Protein AF-0000000069609307 (afdb_homodimer)

Foldseek 3Di:
DPPPPPPLCVCPDLPALKEFEDQPDPFWEDQAPQLFPDKDFDPDDWDDDPDPPDIFDFGIFGWGWWADPPDIDIGGRYTYGNPDSHTYDHPVVCVVVVWDWDDDQWMFIDDPNHTPHTFHQDSNTGMDNTDRDGRHDPPPPPPPD/DAQAPDDQPDCPDQPALKEFEDQSGPFWEDQAPQLFPDKDFDPDDWHHHPDPPDIFDFGIFGWGWWADPPDIDIGGRYTYGNPDSHTYDHPVVCVVVVWDWDDDQWMFIDHPNHTPHTFHQDSNTGMDNTDRDGRHDPPPPPPPD

Organism: Araneus ventricosus (NCBI:txid182803)

Structure (mmCIF, N/CA/C/O backbone):
data_AF-0000000069609307-model_v1
#
loop_
_entity.id
_entity.type
_entity.pdbx_description
1 polymer 'Retrovirus-related Pol polyprotein from transposon TNT 1-94-like beta-barrel domain-containing protein'
#
loop_
_atom_site.group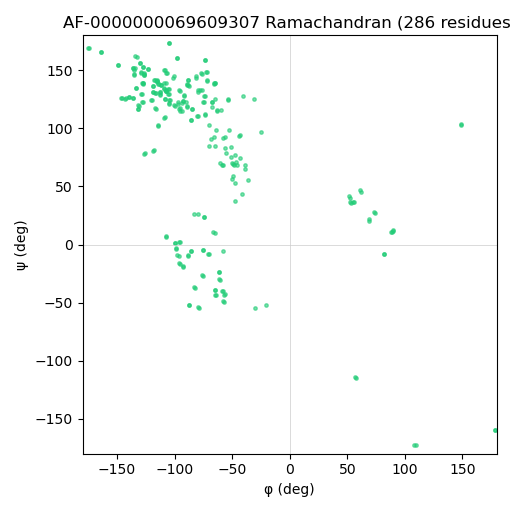_PDB
_atom_site.id
_atom_site.type_symbol
_atom_site.label_atom_id
_atom_site.label_alt_id
_atom_site.label_comp_id
_atom_site.label_asym_id
_atom_site.label_entity_id
_atom_site.label_seq_id
_atom_site.pdbx_PDB_ins_code
_atom_site.Cartn_x
_atom_site.Cartn_y
_atom_site.Cartn_z
_atom_site.occupancy
_atom_site.B_iso_or_equiv
_atom_site.auth_seq_id
_atom_site.auth_comp_id
_atom_site.auth_asym_id
_atom_site.auth_atom_id
_atom_site.pdbx_PDB_model_num
ATOM 1 N N . MET A 1 1 ? 12.57 12.828 24.594 1 17.83 1 MET A N 1
ATOM 2 C CA . MET A 1 1 ? 11.695 11.664 24.469 1 17.83 1 MET A CA 1
ATOM 3 C C . MET A 1 1 ? 11.719 11.117 23.047 1 17.83 1 MET A C 1
ATOM 5 O O . MET A 1 1 ? 11.375 11.82 22.094 1 17.83 1 MET A O 1
ATOM 9 N N . SER A 1 2 ? 12.734 10.289 22.75 1 17.64 2 SER A N 1
ATOM 10 C CA . SER A 1 2 ? 13.312 9.75 21.531 1 17.64 2 SER A CA 1
ATOM 11 C C . SER A 1 2 ? 12.297 8.93 20.75 1 17.64 2 SER A C 1
ATOM 13 O O . SER A 1 2 ? 11.766 7.941 21.266 1 17.64 2 SER A O 1
ATOM 15 N N . TYR A 1 3 ? 11.367 9.578 20.219 1 19.8 3 TYR A N 1
ATOM 16 C CA . TYR A 1 3 ? 10.312 8.891 19.484 1 19.8 3 TYR A CA 1
ATOM 17 C C . TYR A 1 3 ? 10.898 7.93 18.453 1 19.8 3 TYR A C 1
ATOM 19 O O . TYR A 1 3 ? 11.641 8.344 17.562 1 19.8 3 TYR A O 1
ATOM 27 N N . LEU A 1 4 ? 11.398 6.789 18.969 1 19.44 4 LEU A N 1
ATOM 28 C CA . LEU A 1 4 ? 11.898 5.648 18.203 1 19.44 4 LEU A CA 1
ATOM 29 C C . LEU A 1 4 ? 10.891 5.238 17.141 1 19.44 4 LEU A C 1
ATOM 31 O O . LEU A 1 4 ? 9.781 4.801 17.453 1 19.44 4 LEU A O 1
ATOM 35 N N . ILE A 1 5 ? 10.812 6.02 16.281 1 26.75 5 ILE A N 1
ATOM 36 C CA . ILE A 1 5 ? 10.016 5.691 15.109 1 26.75 5 ILE A CA 1
ATOM 37 C C . ILE A 1 5 ? 10.305 4.254 14.68 1 26.75 5 ILE A C 1
ATOM 39 O O . ILE A 1 5 ? 11.438 3.916 14.344 1 26.75 5 ILE A O 1
ATOM 43 N N . GLN A 1 6 ? 9.734 3.398 15.5 1 24.81 6 GLN A N 1
ATOM 44 C CA . GLN A 1 6 ? 9.859 1.982 15.164 1 24.81 6 GLN A CA 1
ATOM 45 C C . GLN A 1 6 ? 9.531 1.729 13.695 1 24.81 6 GLN A C 1
ATOM 47 O O . GLN A 1 6 ? 8.438 2.066 13.234 1 24.81 6 GLN A O 1
ATOM 52 N N . ALA A 1 7 ? 10.406 2.033 12.891 1 27.39 7 ALA A N 1
ATOM 53 C CA . ALA A 1 7 ? 10.406 1.454 11.547 1 27.39 7 ALA A CA 1
ATOM 54 C C . ALA A 1 7 ? 9.672 0.117 11.531 1 27.39 7 ALA A C 1
ATOM 56 O O . ALA A 1 7 ? 9.805 -0.686 12.453 1 27.39 7 ALA A O 1
ATOM 57 N N . CYS A 1 8 ? 8.508 0.093 11.188 1 30.03 8 CYS A N 1
ATOM 58 C CA . CYS A 1 8 ? 7.871 -1.215 11.062 1 30.03 8 CYS A CA 1
ATOM 59 C C . CYS A 1 8 ? 8.844 -2.248 10.516 1 30.03 8 CYS A C 1
ATOM 61 O O . CYS A 1 8 ? 9.164 -2.236 9.32 1 30.03 8 CYS A O 1
ATOM 63 N N . SER A 1 9 ? 10.031 -2.412 11.219 1 32.34 9 SER A N 1
ATOM 64 C CA . SER A 1 9 ? 10.805 -3.625 10.961 1 32.34 9 SER A CA 1
ATOM 65 C C . SER A 1 9 ? 9.914 -4.863 11 1 32.34 9 SER A C 1
ATOM 67 O O . SER A 1 9 ? 9.68 -5.434 12.07 1 32.34 9 SER A O 1
ATOM 69 N N . SER A 1 10 ? 8.727 -4.812 10.531 1 35.12 10 SER A N 1
ATOM 70 C CA . SER A 1 10 ? 8.219 -6.176 10.602 1 35.12 10 SER A CA 1
ATOM 71 C C . SER A 1 10 ? 9.195 -7.164 9.969 1 35.12 10 SER A C 1
ATOM 73 O O . SER A 1 10 ? 9.57 -7.016 8.805 1 35.12 10 SER A O 1
ATOM 75 N N . GLU A 1 11 ? 10.18 -7.574 10.781 1 34.66 11 GLU A N 1
ATOM 76 C CA . GLU A 1 11 ? 10.969 -8.75 10.422 1 34.66 11 GLU A CA 1
ATOM 77 C C . GLU A 1 11 ? 10.086 -9.859 9.859 1 34.66 11 GLU A C 1
ATOM 79 O O . GLU A 1 11 ? 9.516 -10.648 10.617 1 34.66 11 GLU A O 1
ATOM 84 N N . VAL A 1 12 ? 9.18 -9.562 9.016 1 40.28 12 VAL A N 1
ATOM 85 C CA . VAL A 1 12 ? 8.75 -10.789 8.352 1 40.28 12 VAL A CA 1
ATOM 86 C C . VAL A 1 12 ? 9.961 -11.531 7.793 1 40.28 12 VAL A C 1
ATOM 88 O O . VAL A 1 12 ? 10.773 -10.945 7.07 1 40.28 12 VAL A O 1
ATOM 91 N N . SER A 1 13 ? 10.461 -12.453 8.398 1 38.25 13 SER A N 1
ATOM 92 C 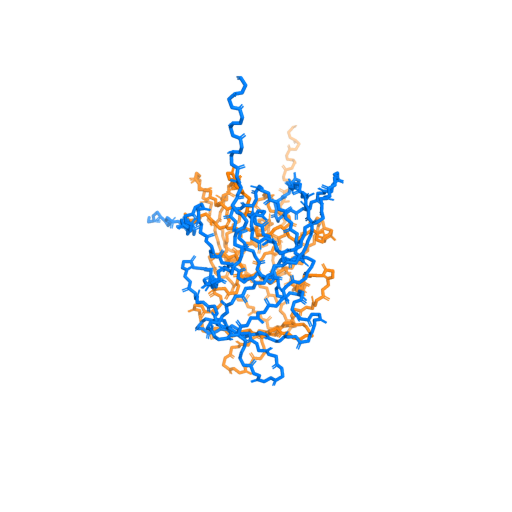CA . SER A 1 13 ? 11.602 -13.266 8.008 1 38.25 13 SER A CA 1
ATOM 93 C C . SER A 1 13 ? 11.695 -13.406 6.492 1 38.25 13 SER A C 1
ATOM 95 O O . SER A 1 13 ? 10.68 -13.352 5.797 1 38.25 13 SER A O 1
ATOM 97 N N . LYS A 1 14 ? 12.836 -13.055 5.891 1 46.44 14 LYS A N 1
ATOM 98 C CA . LYS A 1 14 ? 13.195 -13.32 4.5 1 46.44 14 LYS A CA 1
ATOM 99 C C . LYS A 1 14 ? 12.367 -14.469 3.928 1 46.44 14 LYS A C 1
ATOM 101 O O . LYS A 1 14 ? 11.898 -14.391 2.791 1 46.44 14 LYS A O 1
ATOM 106 N N . ALA A 1 15 ? 12.391 -15.562 4.656 1 52.03 15 ALA A N 1
ATOM 107 C CA . ALA A 1 15 ? 11.82 -16.828 4.172 1 52.03 15 ALA A CA 1
ATOM 108 C C . ALA A 1 15 ? 10.312 -16.875 4.406 1 52.03 15 ALA A C 1
ATOM 110 O O . ALA A 1 15 ? 9.766 -17.938 4.703 1 52.03 15 ALA A O 1
ATOM 111 N N . SER A 1 16 ? 9.609 -15.539 4.465 1 71.56 16 SER A N 1
ATOM 112 C CA . SER A 1 16 ? 8.219 -15.664 4.902 1 71.56 16 SER A CA 1
ATOM 113 C C . SER A 1 16 ? 7.285 -15.859 3.715 1 71.56 16 SER A C 1
ATOM 115 O O . SER A 1 16 ? 7.457 -15.227 2.668 1 71.56 16 SER A O 1
ATOM 117 N N . ASP A 1 17 ? 6.555 -16.906 3.709 1 89.06 17 ASP A N 1
ATOM 118 C CA . ASP A 1 17 ? 5.469 -17.172 2.771 1 89.06 17 ASP A CA 1
ATOM 119 C C . ASP A 1 17 ? 4.312 -16.203 2.969 1 89.06 17 ASP A C 1
ATOM 121 O O . ASP A 1 17 ? 3.262 -16.328 2.34 1 89.06 17 ASP A O 1
ATOM 125 N N . ALA A 1 18 ? 4.605 -15.18 3.781 1 94.38 18 ALA A N 1
ATOM 126 C CA . ALA A 1 18 ? 3.553 -14.211 4.078 1 94.38 18 ALA A CA 1
ATOM 127 C C . ALA A 1 18 ? 3.342 -13.258 2.906 1 94.38 18 ALA A C 1
ATOM 129 O O . ALA A 1 18 ? 4.266 -13 2.129 1 94.38 18 ALA A O 1
ATOM 130 N N . TRP A 1 19 ? 2.105 -12.852 2.764 1 96.69 19 TRP A N 1
ATOM 131 C CA . TRP A 1 19 ? 1.736 -11.844 1.778 1 96.69 19 TRP A CA 1
ATOM 132 C C . TRP A 1 19 ? 1.151 -10.609 2.459 1 96.69 19 TRP A C 1
ATOM 134 O O . TRP A 1 19 ? 0.434 -10.727 3.455 1 96.69 19 TRP A O 1
ATOM 144 N N . VAL A 1 20 ? 1.478 -9.438 1.941 1 97 20 VAL A N 1
ATOM 145 C CA . VAL A 1 20 ? 0.939 -8.172 2.432 1 97 20 VAL A CA 1
ATOM 146 C C . VAL A 1 20 ? -0.104 -7.641 1.454 1 97 20 VAL A C 1
ATOM 148 O O . VAL A 1 20 ? 0.1 -7.676 0.238 1 97 20 VAL A O 1
ATOM 151 N N . PHE A 1 21 ? -1.307 -7.27 1.989 1 97.88 21 PHE A N 1
ATOM 152 C CA . PHE A 1 21 ? -2.312 -6.621 1.157 1 97.88 21 PHE A CA 1
ATOM 153 C C . PHE A 1 21 ? -1.94 -5.168 0.895 1 97.88 21 PHE A C 1
ATOM 155 O O . PHE A 1 21 ? -1.758 -4.387 1.833 1 97.88 21 PHE A O 1
ATOM 162 N N . ASP A 1 22 ? -1.837 -4.836 -0.381 1 97.44 22 ASP A N 1
ATOM 163 C CA . ASP A 1 22 ? -1.251 -3.543 -0.725 1 97.44 22 ASP A CA 1
ATOM 164 C C . ASP A 1 22 ? -2.115 -2.803 -1.743 1 97.44 22 ASP A C 1
ATOM 166 O O . ASP A 1 22 ? -2.219 -3.221 -2.898 1 97.44 22 ASP A O 1
ATOM 170 N N . THR A 1 23 ? -2.654 -1.658 -1.344 1 97.44 23 THR A N 1
ATOM 171 C CA . THR A 1 23 ? -3.51 -0.864 -2.221 1 97.44 23 THR A CA 1
ATOM 172 C C . THR A 1 23 ? -2.672 0.057 -3.102 1 97.44 23 THR A C 1
ATOM 174 O O . THR A 1 23 ? -3.191 0.682 -4.027 1 97.44 23 THR A O 1
ATOM 177 N N . ALA A 1 24 ? -1.328 0.121 -2.904 1 96.44 24 ALA A N 1
ATOM 178 C CA . ALA A 1 24 ? -0.459 0.963 -3.721 1 96.44 24 ALA A CA 1
ATOM 179 C C . ALA A 1 24 ? 0.39 0.12 -4.668 1 96.44 24 ALA A C 1
ATOM 181 O O . ALA A 1 24 ? 1.309 0.632 -5.312 1 96.44 24 ALA A O 1
ATOM 182 N N . ALA A 1 25 ? 0.145 -1.122 -4.715 1 96.06 25 ALA A N 1
ATOM 183 C CA . ALA A 1 25 ? 0.792 -1.99 -5.691 1 96.06 25 ALA A CA 1
ATOM 184 C C . ALA A 1 25 ? -0.044 -2.102 -6.965 1 96.06 25 ALA A C 1
ATOM 186 O O . ALA A 1 25 ? -1.21 -2.502 -6.914 1 96.06 25 ALA A O 1
ATOM 187 N N . SER A 1 26 ? 0.56 -1.862 -8.062 1 93.25 26 SER A N 1
ATOM 188 C CA . SER A 1 26 ? -0.143 -1.878 -9.336 1 93.25 26 SER A CA 1
ATOM 189 C C . SER A 1 26 ? -0.436 -3.305 -9.789 1 93.25 26 SER A C 1
ATOM 191 O O . SER A 1 26 ? -1.347 -3.533 -10.594 1 93.25 26 SER A O 1
ATOM 193 N N . HIS A 1 27 ? 0.341 -4.262 -9.398 1 95.56 27 HIS A N 1
ATOM 194 C CA . HIS A 1 27 ? 0.2 -5.684 -9.688 1 95.56 27 HIS A CA 1
ATOM 195 C C . HIS A 1 27 ? 0.37 -6.52 -8.422 1 95.56 27 HIS A C 1
ATOM 197 O O . HIS A 1 27 ? 0.78 -6.004 -7.379 1 95.56 27 HIS A O 1
ATOM 203 N N . HIS A 1 28 ? -0.095 -7.719 -8.484 1 97.69 28 HIS A N 1
ATOM 204 C CA . HIS A 1 28 ? 0.427 -8.664 -7.504 1 97.69 28 HIS A CA 1
ATOM 205 C C . HIS A 1 28 ? 1.917 -8.906 -7.711 1 97.69 28 HIS A C 1
ATOM 207 O O . HIS A 1 28 ? 2.379 -9.023 -8.852 1 97.69 28 HIS A O 1
ATOM 213 N N . PHE A 1 29 ? 2.645 -8.969 -6.625 1 97.12 29 PHE A N 1
ATOM 214 C CA . PHE A 1 29 ? 4.086 -9.164 -6.715 1 97.12 29 PHE A CA 1
ATOM 215 C C . PHE A 1 29 ? 4.531 -10.336 -5.84 1 97.12 29 PHE A C 1
ATOM 217 O O . PHE A 1 29 ? 4.039 -10.5 -4.723 1 97.12 29 PHE A O 1
ATOM 224 N N . CYS A 1 30 ? 5.402 -11.078 -6.352 1 96.94 30 CYS A N 1
ATOM 225 C CA . CYS A 1 30 ? 5.93 -12.234 -5.637 1 96.94 30 CYS A CA 1
ATOM 226 C C . CYS A 1 30 ? 7.449 -12.281 -5.719 1 96.94 30 CYS A C 1
ATOM 228 O O . CYS A 1 30 ? 8.023 -12.109 -6.797 1 96.94 30 CYS A O 1
ATOM 230 N N . LYS A 1 31 ? 8.094 -12.531 -4.633 1 96.38 31 LYS A N 1
ATOM 231 C CA . LYS A 1 31 ? 9.555 -12.5 -4.586 1 96.38 31 LYS A CA 1
ATOM 232 C C . LYS A 1 31 ? 10.141 -13.883 -4.852 1 96.38 31 LYS A C 1
ATOM 234 O O . LYS A 1 31 ? 11.32 -14.016 -5.18 1 96.38 31 LYS A O 1
ATOM 239 N N . ASP A 1 32 ? 9.359 -14.938 -4.695 1 95 32 ASP A N 1
ATOM 240 C CA . ASP A 1 32 ? 9.844 -16.312 -4.758 1 95 32 ASP A CA 1
ATOM 241 C C . ASP A 1 32 ? 9.367 -17 -6.031 1 95 32 ASP A C 1
ATOM 243 O O . ASP A 1 32 ? 8.195 -17.375 -6.137 1 95 32 ASP A O 1
ATOM 247 N N . LYS A 1 33 ? 10.273 -17.234 -6.891 1 95.56 33 LYS A N 1
ATOM 248 C CA . LYS A 1 33 ? 9.953 -17.844 -8.172 1 95.56 33 LYS A CA 1
ATOM 249 C C . LYS A 1 33 ? 9.352 -19.234 -7.984 1 95.56 33 LYS A C 1
ATOM 251 O O . LYS A 1 33 ? 8.508 -19.656 -8.773 1 95.56 33 LYS A O 1
ATOM 256 N N . SER A 1 34 ? 9.742 -19.891 -6.941 1 94.81 34 SER A N 1
ATOM 257 C CA . SER A 1 34 ? 9.398 -21.297 -6.758 1 94.81 34 SER A CA 1
ATOM 258 C C . SER A 1 34 ? 7.91 -21.453 -6.453 1 94.81 34 SER A C 1
ATOM 260 O O . SER A 1 34 ? 7.383 -22.578 -6.508 1 94.81 34 SER A O 1
ATOM 262 N N . ILE A 1 35 ? 7.199 -20.391 -6.238 1 94.06 35 ILE A N 1
ATOM 263 C CA . ILE A 1 35 ? 5.805 -20.516 -5.824 1 94.06 35 ILE A CA 1
ATOM 264 C C . ILE A 1 35 ? 4.891 -20.344 -7.035 1 94.06 35 ILE A C 1
ATOM 266 O O . ILE A 1 35 ? 3.689 -20.625 -6.957 1 94.06 35 ILE A O 1
ATOM 270 N N . PHE A 1 36 ? 5.445 -20.062 -8.18 1 96.44 36 PHE A N 1
ATOM 271 C CA . PHE A 1 36 ? 4.664 -19.859 -9.398 1 96.44 36 PHE A CA 1
ATOM 272 C C . PHE A 1 36 ? 4.219 -21.203 -9.977 1 96.44 36 PHE A C 1
ATOM 274 O O . PHE A 1 36 ? 5.016 -22.141 -10.078 1 96.44 36 PHE A O 1
ATOM 281 N N . ASN A 1 37 ? 2.994 -21.266 -10.305 1 96.69 37 ASN A N 1
ATOM 282 C CA . ASN A 1 37 ? 2.451 -22.438 -10.984 1 96.69 37 ASN A CA 1
ATOM 283 C C . ASN A 1 37 ? 2.709 -22.375 -12.492 1 96.69 37 ASN A C 1
ATOM 285 O O . ASN A 1 37 ? 2.887 -23.406 -13.133 1 96.69 37 ASN A O 1
ATOM 289 N N . GLU A 1 38 ? 2.635 -21.234 -13.031 1 97.12 38 GLU A N 1
ATOM 290 C CA . GLU A 1 38 ? 3.068 -20.891 -14.383 1 97.12 38 GLU A CA 1
ATOM 291 C C . GLU A 1 38 ? 3.994 -19.672 -14.359 1 97.12 38 GLU A C 1
ATOM 293 O O . GLU A 1 38 ? 3.779 -18.734 -13.594 1 97.12 38 GLU A O 1
ATOM 298 N N . TYR A 1 39 ? 5.02 -19.812 -15.203 1 97.06 39 TYR A N 1
ATOM 299 C CA . TYR A 1 39 ? 6.035 -18.766 -15.156 1 97.06 39 TYR A CA 1
ATOM 300 C C . TYR A 1 39 ? 6.582 -18.453 -16.547 1 97.06 39 TYR A C 1
ATOM 302 O O . TYR A 1 39 ? 6.961 -19.375 -17.281 1 97.06 39 TYR A O 1
ATOM 310 N N . VAL A 1 40 ? 6.523 -17.188 -16.922 1 98.19 40 VAL A N 1
ATOM 311 C CA . VAL A 1 40 ? 7.133 -16.703 -18.141 1 98.19 40 VAL A CA 1
ATOM 312 C C . VAL A 1 40 ? 8.234 -15.695 -17.812 1 98.19 40 VAL A C 1
ATOM 314 O O . VAL A 1 40 ? 7.957 -14.625 -17.266 1 98.19 40 VAL A O 1
ATOM 317 N N . PRO A 1 41 ? 9.445 -16 -18.141 1 98 41 PRO A N 1
ATOM 318 C CA . PRO A 1 41 ? 10.523 -15.055 -17.875 1 98 41 PRO A CA 1
ATOM 319 C C . PRO A 1 41 ? 10.383 -13.766 -18.688 1 98 41 PRO A C 1
ATOM 321 O O . PRO A 1 41 ? 9.93 -13.797 -19.828 1 98 41 PRO A O 1
ATOM 324 N N . ILE A 1 42 ? 10.648 -12.68 -18.078 1 97.19 42 ILE A N 1
ATOM 325 C CA . ILE A 1 42 ? 10.672 -11.359 -18.719 1 97.19 42 ILE A CA 1
ATOM 326 C C . ILE A 1 42 ? 12.07 -10.758 -18.594 1 97.19 42 ILE A C 1
ATOM 328 O O . ILE A 1 42 ? 12.711 -10.867 -17.547 1 97.19 42 ILE A O 1
ATOM 332 N N . SER A 1 43 ? 12.484 -10.18 -19.734 1 94.06 43 SER A N 1
ATOM 333 C CA . SER A 1 43 ? 13.773 -9.5 -19.719 1 94.06 43 SER A CA 1
ATOM 334 C C . SER A 1 43 ? 13.617 -8.008 -19.953 1 94.06 43 SER A C 1
ATOM 336 O O . SER A 1 43 ? 12.672 -7.57 -20.625 1 94.06 43 SER A O 1
ATOM 338 N N . ASP A 1 44 ? 14.367 -7.207 -19.281 1 93.44 44 ASP A N 1
ATOM 339 C CA . ASP A 1 44 ? 14.547 -5.781 -19.547 1 93.44 44 ASP A CA 1
ATOM 340 C C . ASP A 1 44 ? 13.305 -4.992 -19.125 1 93.44 44 ASP A C 1
ATOM 342 O O . ASP A 1 44 ? 12.891 -4.07 -19.844 1 93.44 44 ASP A O 1
ATOM 346 N N . GLU A 1 45 ? 12.562 -5.422 -18.203 1 95.5 45 GLU A N 1
ATOM 347 C CA . GLU A 1 45 ? 11.445 -4.68 -17.625 1 95.5 45 GLU A CA 1
ATOM 348 C C . GLU A 1 45 ? 11.734 -4.281 -16.188 1 95.5 45 GLU A C 1
ATOM 350 O O . GLU A 1 45 ? 12.398 -5.012 -15.453 1 95.5 45 GLU A O 1
ATOM 355 N N . LYS A 1 46 ? 11.398 -3.107 -15.898 1 95.25 46 LYS A N 1
ATOM 356 C CA . LYS A 1 46 ? 11.555 -2.58 -14.547 1 95.25 46 LYS A CA 1
ATOM 357 C C . LYS A 1 46 ? 10.266 -1.931 -14.055 1 95.25 46 LYS A C 1
ATOM 359 O O . LYS A 1 46 ? 9.391 -1.589 -14.852 1 95.25 46 LYS A O 1
ATOM 364 N N . ILE A 1 47 ? 10.102 -1.86 -12.836 1 91.69 47 ILE A N 1
ATOM 365 C CA . ILE A 1 47 ? 8.992 -1.14 -12.219 1 91.69 47 ILE A CA 1
ATOM 366 C C . ILE A 1 47 ? 9.531 -0.144 -11.195 1 91.69 47 ILE A C 1
ATOM 368 O O . ILE A 1 47 ? 10.562 -0.383 -10.57 1 91.69 47 ILE A O 1
ATOM 372 N N . THR A 1 48 ? 8.812 0.949 -11.078 1 90.12 48 THR A N 1
ATOM 373 C CA . THR A 1 48 ? 9.195 1.983 -10.125 1 90.12 48 THR A CA 1
ATOM 374 C C . THR A 1 48 ? 8.57 1.72 -8.758 1 90.12 48 THR A C 1
ATOM 376 O O . THR A 1 48 ? 7.43 1.264 -8.664 1 90.12 48 THR A O 1
ATOM 379 N N . VAL A 1 49 ? 9.328 1.989 -7.684 1 90.81 49 VAL A N 1
ATOM 380 C CA . VAL A 1 49 ? 8.789 1.946 -6.328 1 90.81 49 VAL A CA 1
ATOM 381 C C . VAL A 1 49 ? 8.578 3.367 -5.812 1 90.81 49 VAL A C 1
ATOM 383 O O . VAL A 1 49 ? 8.852 4.34 -6.52 1 90.81 49 VAL A O 1
ATOM 386 N N . ALA A 1 50 ? 7.957 3.502 -4.609 1 88.88 50 ALA A N 1
ATOM 387 C CA . ALA A 1 50 ? 7.559 4.809 -4.098 1 88.88 50 ALA A CA 1
ATOM 388 C C . ALA A 1 50 ? 8.766 5.598 -3.604 1 88.88 50 ALA A C 1
ATOM 390 O O . ALA A 1 50 ? 8.695 6.273 -2.572 1 88.88 50 ALA A O 1
ATOM 391 N N . VAL A 1 51 ? 9.953 5.352 -4.043 1 90.62 51 VAL A N 1
ATOM 392 C CA . VAL A 1 51 ? 11.195 6.074 -3.766 1 90.62 51 VAL A CA 1
ATOM 393 C C . VAL A 1 51 ? 11.734 6.684 -5.055 1 90.62 51 VAL A C 1
ATOM 395 O O . VAL A 1 51 ? 11.805 6.012 -6.086 1 90.62 51 VAL A O 1
ATOM 398 N N . GLU A 1 52 ? 12.055 7.906 -5.004 1 89.75 52 GLU A N 1
ATOM 399 C CA . GLU A 1 52 ? 12.516 8.625 -6.188 1 89.75 52 GLU A CA 1
ATOM 400 C C . GLU A 1 52 ? 13.688 7.902 -6.852 1 89.75 52 GLU A C 1
ATOM 402 O O . GLU A 1 52 ? 14.664 7.551 -6.188 1 89.75 52 GLU A O 1
ATOM 407 N N . GLU A 1 53 ? 13.508 7.621 -8.094 1 87.56 53 GLU A N 1
ATOM 408 C CA . GLU A 1 53 ? 14.555 7.125 -8.984 1 87.56 53 GLU A CA 1
ATOM 409 C C . GLU A 1 53 ? 14.984 5.711 -8.602 1 87.56 53 GLU A C 1
ATOM 411 O O . GLU A 1 53 ? 16.141 5.324 -8.812 1 87.56 53 GLU A O 1
ATOM 416 N N . VAL A 1 54 ? 14.203 4.992 -7.93 1 89.62 54 VAL A N 1
ATOM 417 C CA . VAL A 1 54 ? 14.492 3.596 -7.617 1 89.62 54 VAL A CA 1
ATOM 418 C C . VAL A 1 54 ? 13.57 2.684 -8.422 1 89.62 54 VAL A C 1
ATOM 420 O O . VAL A 1 54 ? 12.352 2.875 -8.43 1 89.62 54 VAL A O 1
ATOM 423 N N . THR A 1 55 ? 14.133 1.804 -9.125 1 93.06 55 THR A N 1
ATOM 424 C CA . THR A 1 55 ? 13.414 0.784 -9.883 1 93.06 55 THR A CA 1
ATOM 425 C C . THR A 1 55 ? 13.938 -0.609 -9.539 1 93.06 55 THR A C 1
ATOM 427 O O . THR A 1 55 ? 15.062 -0.757 -9.062 1 93.06 55 THR A O 1
ATOM 430 N N . ILE A 1 56 ? 13.102 -1.553 -9.68 1 94.06 56 ILE A N 1
ATOM 431 C CA . ILE A 1 56 ? 13.547 -2.936 -9.531 1 94.06 56 ILE A CA 1
ATOM 432 C C . ILE A 1 56 ? 13.211 -3.717 -10.805 1 94.06 56 ILE A C 1
ATOM 434 O O . ILE A 1 56 ? 12.273 -3.371 -11.523 1 94.06 56 ILE A O 1
ATOM 438 N N . PRO A 1 57 ? 14.008 -4.734 -11.102 1 96.56 57 PRO A N 1
ATOM 439 C CA . PRO A 1 57 ? 13.719 -5.539 -12.289 1 96.56 57 PRO A CA 1
ATOM 440 C C . PRO A 1 57 ? 12.492 -6.434 -12.117 1 96.56 57 PRO A C 1
ATOM 442 O O . PRO A 1 57 ? 12.234 -6.922 -11.016 1 96.56 57 PRO A O 1
ATOM 445 N N . ILE A 1 58 ? 11.719 -6.551 -13.164 1 97.38 58 ILE A N 1
ATOM 446 C CA . ILE A 1 58 ? 10.711 -7.602 -13.281 1 97.38 58 ILE A CA 1
ATOM 447 C C . ILE A 1 58 ? 11.297 -8.789 -14.055 1 97.38 58 ILE A C 1
ATOM 449 O O . ILE A 1 58 ? 11.633 -8.664 -15.234 1 97.38 58 ILE A O 1
ATOM 453 N N . GLU A 1 59 ? 11.391 -9.859 -13.328 1 98.38 59 GLU A N 1
ATOM 454 C CA . GLU A 1 59 ? 12.125 -11 -13.875 1 98.38 59 GLU A CA 1
ATOM 455 C C . GLU A 1 59 ? 11.18 -12 -14.531 1 98.38 59 GLU A C 1
ATOM 457 O O . GLU A 1 59 ? 11.617 -12.852 -15.312 1 98.38 59 GLU A O 1
ATOM 462 N N . GLY A 1 60 ? 9.922 -11.891 -14.242 1 98.44 60 GLY A N 1
ATOM 463 C CA . GLY A 1 60 ? 8.945 -12.797 -14.828 1 98.44 60 GLY A CA 1
ATOM 464 C C . GLY A 1 60 ? 7.516 -12.445 -14.461 1 98.44 60 GLY A C 1
ATOM 465 O O . GLY A 1 60 ? 7.273 -11.5 -13.703 1 98.44 60 GLY A O 1
ATOM 466 N N . ASN A 1 61 ? 6.621 -13.062 -15.102 1 98.12 61 ASN A N 1
ATOM 467 C CA . ASN A 1 61 ? 5.18 -13 -14.859 1 98.12 61 ASN A CA 1
ATOM 468 C C . ASN A 1 61 ? 4.543 -14.383 -14.875 1 98.12 61 ASN A C 1
ATOM 470 O O . ASN A 1 61 ? 5.117 -15.328 -15.422 1 98.12 61 ASN A O 1
ATOM 474 N N . GLY A 1 62 ? 3.445 -14.539 -14.125 1 98.12 62 GLY A N 1
ATOM 475 C CA . GLY A 1 62 ? 2.832 -15.859 -14.156 1 98.12 62 GLY A CA 1
ATOM 476 C C . GLY A 1 62 ? 1.619 -15.977 -13.258 1 98.12 62 GLY A C 1
ATOM 477 O O . GLY A 1 62 ? 0.92 -14.984 -13.016 1 98.12 62 GLY A O 1
ATOM 478 N N . ILE A 1 63 ? 1.31 -17.219 -12.945 1 98 63 ILE A N 1
ATOM 479 C CA . ILE A 1 63 ? 0.151 -17.562 -12.125 1 98 63 ILE A CA 1
ATOM 480 C C . ILE A 1 63 ? 0.613 -18.125 -10.781 1 98 63 ILE A C 1
ATOM 482 O O . ILE A 1 63 ? 1.534 -18.938 -10.719 1 98 63 ILE A O 1
ATOM 486 N N . VAL A 1 64 ? 0.088 -17.656 -9.688 1 97.25 64 VAL A N 1
ATOM 487 C CA . VAL A 1 64 ? 0.313 -18.188 -8.352 1 97.25 64 VAL A CA 1
ATOM 488 C C . VAL A 1 64 ? -1.016 -18.625 -7.738 1 97.25 64 VAL A C 1
ATOM 490 O O . VAL A 1 64 ? -1.983 -17.859 -7.727 1 97.25 64 VAL A O 1
ATOM 493 N N . ASN A 1 65 ? -1.137 -19.812 -7.324 1 97 65 ASN A N 1
ATOM 494 C CA . ASN A 1 65 ? -2.285 -20.344 -6.59 1 97 65 ASN A CA 1
ATOM 495 C C . ASN A 1 65 ? -2.031 -20.344 -5.086 1 97 65 ASN A C 1
ATOM 497 O O . ASN A 1 65 ? -1.061 -20.938 -4.617 1 97 65 ASN A O 1
ATOM 501 N N . LEU A 1 66 ? -2.852 -19.672 -4.375 1 97 66 LEU A N 1
ATOM 502 C CA . LEU A 1 66 ? -2.748 -19.625 -2.922 1 97 66 LEU A CA 1
ATOM 503 C C . LEU A 1 66 ? -3.959 -20.281 -2.266 1 97 66 LEU A C 1
ATOM 505 O O . LEU A 1 66 ? -5.094 -20.078 -2.715 1 97 66 LEU A O 1
ATOM 509 N N . ARG A 1 67 ? -3.74 -20.969 -1.259 1 96.62 67 ARG A N 1
ATOM 510 C CA . ARG A 1 67 ? -4.824 -21.609 -0.531 1 96.62 67 ARG A CA 1
ATOM 511 C C . ARG A 1 67 ? -5.133 -20.875 0.768 1 96.62 67 ARG A C 1
ATOM 513 O O . ARG A 1 67 ? -4.242 -20.672 1.595 1 96.62 67 ARG A O 1
ATOM 520 N N . PHE A 1 68 ? -6.348 -20.5 0.898 1 96.31 68 PHE A N 1
ATOM 521 C CA . PHE A 1 68 ? -6.902 -19.891 2.102 1 96.31 68 PHE A CA 1
ATOM 522 C C . PHE A 1 68 ? -7.949 -20.797 2.736 1 96.31 68 PHE A C 1
ATOM 524 O O . PHE A 1 68 ? -9.102 -20.812 2.307 1 96.31 68 PHE A O 1
ATOM 531 N N . GLY A 1 69 ? -7.539 -21.5 3.852 1 92.62 69 GLY A N 1
ATOM 532 C CA . GLY A 1 69 ? -8.445 -22.531 4.352 1 92.62 69 GLY A CA 1
ATOM 533 C C . GLY A 1 69 ? -8.805 -23.578 3.311 1 92.62 69 GLY A C 1
ATOM 534 O O . GLY A 1 69 ? -7.918 -24.25 2.783 1 92.62 69 GLY A O 1
ATOM 535 N N . HIS A 1 70 ? -10.047 -23.609 2.926 1 92.94 70 HIS A N 1
ATOM 536 C CA . HIS A 1 70 ? -10.492 -24.625 1.967 1 92.94 70 HIS A CA 1
ATOM 537 C C . HIS A 1 70 ? -10.578 -24.031 0.559 1 92.94 70 HIS A C 1
ATOM 539 O O . HIS A 1 70 ? -10.844 -24.766 -0.401 1 92.94 70 HIS A O 1
ATOM 545 N N . ARG A 1 71 ? -10.258 -22.828 0.387 1 94.88 71 ARG A N 1
ATOM 546 C CA . ARG A 1 71 ? -10.391 -22.156 -0.905 1 94.88 71 ARG A CA 1
ATOM 547 C C . ARG A 1 71 ? -9.031 -21.969 -1.564 1 94.88 71 ARG A C 1
ATOM 549 O O . ARG A 1 71 ? -8.055 -21.594 -0.904 1 94.88 71 ARG A O 1
ATOM 556 N N . ILE A 1 72 ? -9.016 -22.297 -2.828 1 96.38 72 ILE A N 1
ATOM 557 C CA . ILE A 1 72 ? -7.84 -22.016 -3.641 1 96.38 72 ILE A CA 1
ATOM 558 C C . ILE A 1 72 ? -8.125 -20.828 -4.555 1 96.38 72 ILE A C 1
ATOM 560 O O . ILE A 1 72 ? -9.086 -20.844 -5.328 1 96.38 72 ILE A O 1
ATOM 564 N N . LEU A 1 73 ? -7.34 -19.844 -4.406 1 97.38 73 LEU A N 1
ATOM 565 C CA . LEU A 1 73 ? -7.477 -18.672 -5.25 1 97.38 73 LEU A CA 1
ATOM 566 C C . LEU A 1 73 ? -6.348 -18.594 -6.27 1 97.38 73 LEU A C 1
ATOM 568 O O . LEU A 1 73 ? -5.176 -18.766 -5.922 1 97.38 73 LEU A O 1
ATOM 572 N N . LYS A 1 74 ? -6.723 -18.359 -7.512 1 97.44 74 LYS A N 1
ATOM 573 C CA . LYS A 1 74 ? -5.766 -18.188 -8.602 1 97.44 74 LYS A CA 1
ATOM 574 C C . LYS A 1 74 ? -5.469 -16.719 -8.859 1 97.44 74 LYS A C 1
ATOM 576 O O . LYS A 1 74 ? -6.367 -15.945 -9.203 1 97.44 74 LYS A O 1
ATOM 581 N N . PHE A 1 75 ? -4.234 -16.359 -8.672 1 97.94 75 PHE A N 1
ATOM 582 C CA . PHE A 1 75 ? -3.779 -15.016 -9.008 1 97.94 75 PHE A CA 1
ATOM 583 C C . PHE A 1 75 ? -3.047 -15.008 -10.344 1 97.94 75 PHE A C 1
ATOM 585 O O . PHE A 1 75 ? -2.031 -15.688 -10.5 1 97.94 75 PHE A O 1
ATOM 592 N N . GLY A 1 76 ? -3.553 -14.281 -11.234 1 97.94 76 GLY A N 1
ATOM 593 C CA . GLY A 1 76 ? -2.912 -14.148 -12.539 1 97.94 76 GLY A CA 1
ATOM 594 C C . GLY A 1 76 ? -2.068 -12.898 -12.656 1 97.94 76 GLY A C 1
ATOM 595 O O . GLY A 1 76 ? -2.166 -11.992 -11.828 1 97.94 76 GLY A O 1
ATOM 596 N N . GLU A 1 77 ? -1.158 -12.898 -13.625 1 97.62 77 GLU A N 1
ATOM 597 C CA . GLU A 1 77 ? -0.305 -11.758 -13.945 1 97.62 77 GLU A CA 1
ATOM 598 C C . GLU A 1 77 ? 0.473 -11.281 -12.719 1 97.62 77 GLU A C 1
ATOM 600 O O . GLU A 1 77 ? 0.575 -10.078 -12.469 1 97.62 77 GLU 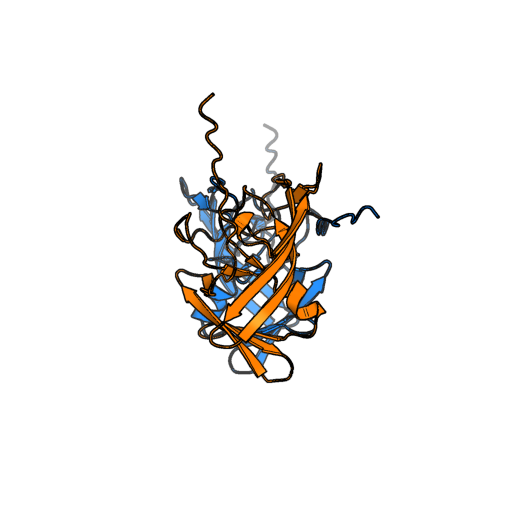A O 1
ATOM 605 N N . VAL A 1 78 ? 0.831 -12.25 -11.969 1 98.31 78 VAL A N 1
ATOM 606 C CA . VAL A 1 78 ? 1.689 -11.93 -10.828 1 98.31 78 VAL A CA 1
ATOM 607 C C . VAL A 1 78 ? 3.1 -11.617 -11.32 1 98.31 78 VAL A C 1
ATOM 609 O O . VAL A 1 78 ? 3.689 -12.391 -12.078 1 98.31 78 VAL A O 1
ATOM 612 N N . MET A 1 79 ? 3.629 -10.523 -10.93 1 98.12 79 MET A N 1
ATOM 613 C CA . MET A 1 79 ? 4.98 -10.125 -11.32 1 98.12 79 MET A CA 1
ATOM 614 C C . MET A 1 79 ? 6.008 -10.664 -10.328 1 98.12 79 MET A C 1
ATOM 616 O O . MET A 1 79 ? 5.785 -10.617 -9.117 1 98.12 79 MET A O 1
ATOM 620 N N . HIS A 1 80 ? 7.082 -11.141 -10.914 1 97.75 80 HIS A N 1
ATOM 621 C CA . HIS A 1 80 ? 8.156 -11.688 -10.086 1 97.75 80 HIS A CA 1
ATOM 622 C C . HIS A 1 80 ? 9.359 -10.75 -10.062 1 97.75 80 HIS A C 1
ATOM 624 O O . HIS A 1 80 ? 9.844 -10.328 -11.109 1 97.75 80 HIS A O 1
ATOM 630 N N . SER A 1 81 ? 9.867 -10.5 -8.875 1 97.31 81 SER A N 1
ATOM 631 C CA . SER A 1 81 ? 11.164 -9.859 -8.68 1 97.31 81 SER A CA 1
ATOM 632 C C . SER A 1 81 ? 11.859 -10.398 -7.43 1 97.31 81 SER A C 1
ATOM 634 O O . SER A 1 81 ? 11.312 -10.312 -6.328 1 97.31 81 SER A O 1
ATOM 636 N N . SER A 1 82 ? 13.086 -10.883 -7.547 1 96.31 82 SER A N 1
ATOM 637 C CA . SER A 1 82 ? 13.844 -11.414 -6.418 1 96.31 82 SER A CA 1
ATOM 638 C C . SER A 1 82 ? 14.375 -10.297 -5.535 1 96.31 82 SER A C 1
ATOM 640 O O . SER A 1 82 ? 14.898 -10.555 -4.449 1 96.31 82 SER A O 1
ATOM 642 N N . LYS A 1 83 ? 14.156 -9.016 -5.969 1 95.12 83 LYS A N 1
ATOM 643 C CA . LYS A 1 83 ? 14.633 -7.863 -5.207 1 95.12 83 LYS A CA 1
ATOM 644 C C . LYS A 1 83 ? 13.609 -7.422 -4.172 1 95.12 83 LYS A C 1
ATOM 646 O O . LYS A 1 83 ? 13.906 -6.609 -3.295 1 95.12 83 LYS A O 1
ATOM 651 N N . LEU A 1 84 ? 12.398 -8.008 -4.273 1 94.25 84 LEU A N 1
ATOM 652 C CA . LEU A 1 84 ? 11.352 -7.68 -3.309 1 94.25 84 LEU A CA 1
ATOM 653 C C . LEU A 1 84 ? 11.664 -8.289 -1.943 1 94.25 84 LEU A C 1
ATOM 655 O O . LEU A 1 84 ? 12.219 -9.383 -1.858 1 94.25 84 LEU A O 1
ATOM 659 N N . SER A 1 85 ? 11.203 -7.555 -0.92 1 92.44 85 SER A N 1
ATOM 660 C CA . SER A 1 85 ? 11.383 -8.086 0.428 1 92.44 85 SER A CA 1
ATOM 661 C C . SER A 1 85 ? 10.117 -8.789 0.913 1 92.44 85 SER A C 1
ATOM 663 O O . SER A 1 85 ? 10.133 -9.469 1.943 1 92.44 85 SER A O 1
ATOM 665 N N . ARG A 1 86 ? 8.984 -8.656 0.145 1 93.31 86 ARG A N 1
ATOM 666 C CA . ARG A 1 86 ? 7.695 -9.227 0.533 1 93.31 86 ARG A CA 1
ATOM 667 C C . ARG A 1 86 ? 6.871 -9.602 -0.693 1 93.31 86 ARG A C 1
ATOM 669 O O . ARG A 1 86 ? 7.078 -9.055 -1.778 1 93.31 86 ARG A O 1
ATOM 676 N N . ASN A 1 87 ? 6.004 -10.539 -0.497 1 96.19 87 ASN A N 1
ATOM 677 C CA . ASN A 1 87 ? 4.934 -10.781 -1.463 1 96.19 87 ASN A CA 1
ATOM 678 C C . ASN A 1 87 ? 3.775 -9.805 -1.266 1 96.19 87 ASN A C 1
ATOM 680 O O . ASN A 1 87 ? 3.416 -9.484 -0.132 1 96.19 87 ASN A O 1
ATOM 684 N N . LEU A 1 88 ? 3.172 -9.398 -2.387 1 96.94 88 LEU A N 1
ATOM 685 C CA . LEU A 1 88 ? 2.121 -8.391 -2.297 1 96.94 88 LEU A CA 1
ATOM 686 C C . LEU A 1 88 ? 0.864 -8.852 -3.027 1 96.94 88 LEU A C 1
ATOM 688 O O . LEU A 1 88 ? 0.937 -9.32 -4.164 1 96.94 88 LEU A O 1
ATOM 692 N N . ILE A 1 89 ? -0.252 -8.766 -2.357 1 97.88 89 ILE A N 1
ATOM 693 C CA . ILE A 1 89 ? -1.549 -8.828 -3.021 1 97.88 89 ILE A CA 1
ATOM 694 C C . ILE A 1 89 ? -2.025 -7.422 -3.359 1 97.88 89 ILE A C 1
ATOM 696 O O . ILE A 1 89 ? -2.148 -6.57 -2.473 1 97.88 89 ILE A O 1
ATOM 700 N N . SER A 1 90 ? -2.299 -7.18 -4.613 1 9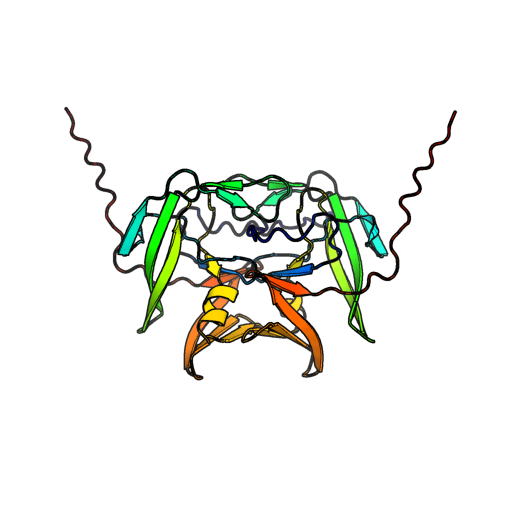7.38 90 SER A N 1
ATOM 701 C CA . SER A 1 90 ? -2.664 -5.852 -5.105 1 97.38 90 SER A CA 1
ATOM 702 C C . SER A 1 90 ? -4.156 -5.594 -4.934 1 97.38 90 SER A C 1
ATOM 704 O O . SER A 1 90 ? -4.98 -6.242 -5.586 1 97.38 90 SER A O 1
ATOM 706 N N . GLY A 1 91 ? -4.555 -4.621 -4.133 1 97.31 91 GLY A N 1
ATOM 707 C CA . GLY A 1 91 ? -5.938 -4.191 -4.016 1 97.31 91 GLY A CA 1
ATOM 708 C C . GLY A 1 91 ? -6.543 -3.75 -5.332 1 97.31 91 GLY A C 1
ATOM 709 O O . GLY A 1 91 ? -7.609 -4.227 -5.723 1 97.31 91 GLY A O 1
ATOM 710 N N . PRO A 1 92 ? -5.824 -2.857 -6.086 1 96.75 92 PRO A N 1
ATOM 711 C CA . PRO A 1 92 ? -6.34 -2.387 -7.375 1 96.75 92 PRO A CA 1
ATOM 712 C C . PRO A 1 92 ? -6.598 -3.525 -8.359 1 96.75 92 PRO A C 1
ATOM 714 O O . PRO A 1 92 ? -7.578 -3.49 -9.102 1 96.75 92 PRO A O 1
ATOM 717 N N . ARG A 1 93 ? -5.707 -4.527 -8.398 1 96.62 93 ARG A N 1
ATOM 718 C CA . ARG A 1 93 ? -5.926 -5.648 -9.305 1 96.62 93 ARG A CA 1
ATOM 719 C C . ARG A 1 93 ? -7.176 -6.434 -8.922 1 96.62 93 ARG A C 1
ATOM 721 O O . ARG A 1 93 ? -7.922 -6.891 -9.789 1 96.62 93 ARG A O 1
ATOM 728 N N . LEU A 1 94 ? -7.391 -6.602 -7.633 1 97.31 94 LEU A N 1
ATOM 729 C CA . LEU A 1 94 ? -8.617 -7.25 -7.176 1 97.31 94 LEU A CA 1
ATOM 730 C C . LEU A 1 94 ? -9.836 -6.41 -7.535 1 97.31 94 LEU A C 1
ATOM 732 O O . LEU A 1 94 ? -10.844 -6.945 -8.008 1 97.31 94 LEU A O 1
ATOM 736 N N . ASP A 1 95 ? -9.719 -5.137 -7.316 1 96.81 95 ASP A N 1
ATOM 737 C CA . ASP A 1 95 ? -10.797 -4.211 -7.633 1 96.81 95 ASP A CA 1
ATOM 738 C C . ASP A 1 95 ? -11.195 -4.312 -9.102 1 96.81 95 ASP A C 1
ATOM 740 O O . ASP A 1 95 ? -12.383 -4.363 -9.422 1 96.81 95 ASP A O 1
ATOM 744 N N . LYS A 1 96 ? -10.258 -4.395 -9.969 1 94.81 96 LYS A N 1
ATOM 745 C CA . LYS A 1 96 ? -10.5 -4.508 -11.406 1 94.81 96 LYS A CA 1
ATOM 746 C C . LYS A 1 96 ? -11.281 -5.777 -11.734 1 94.81 96 LYS A C 1
ATOM 748 O O . LYS A 1 96 ? -12.031 -5.816 -12.711 1 94.81 96 LYS A O 1
ATOM 753 N N . LYS A 1 97 ? -11.188 -6.727 -10.883 1 95.19 97 LYS A N 1
ATOM 754 C CA . LYS A 1 97 ? -11.875 -8 -11.094 1 95.19 97 LYS A CA 1
ATOM 755 C C . LYS A 1 97 ? -13.219 -8.031 -10.375 1 95.19 97 LYS A C 1
ATOM 757 O O . LYS A 1 97 ? -13.867 -9.078 -10.32 1 95.19 97 LYS A O 1
ATOM 762 N N . GLY A 1 98 ? -13.539 -6.965 -9.758 1 95.44 98 GLY A N 1
ATOM 763 C CA . GLY A 1 98 ? -14.828 -6.875 -9.094 1 95.44 98 GLY A CA 1
ATOM 764 C C . GLY A 1 98 ? -14.789 -7.359 -7.656 1 95.44 98 GLY A C 1
ATOM 765 O O . GLY A 1 98 ? -15.836 -7.559 -7.035 1 95.44 98 GLY A O 1
ATOM 766 N N . VAL A 1 99 ? -13.617 -7.57 -7.086 1 97.38 99 VAL A N 1
ATOM 767 C CA . VAL A 1 99 ? -13.43 -7.988 -5.699 1 97.38 99 VAL A CA 1
ATOM 768 C C . VAL A 1 99 ? -13.367 -6.758 -4.793 1 97.38 99 VAL A C 1
ATOM 770 O O . VAL A 1 99 ? -12.727 -5.762 -5.133 1 97.38 99 VAL A O 1
ATOM 773 N N . VAL A 1 100 ? -14.07 -6.887 -3.682 1 97.94 100 VAL A N 1
ATOM 774 C CA . VAL A 1 100 ? -14.125 -5.762 -2.754 1 97.94 100 VAL A CA 1
ATOM 775 C C . VAL A 1 100 ? -13.312 -6.086 -1.503 1 97.94 100 VAL A C 1
ATOM 777 O O . VAL A 1 100 ? -13.133 -7.254 -1.153 1 97.94 100 VAL A O 1
ATOM 780 N N . PHE A 1 101 ? -12.766 -5.059 -0.9 1 98.44 101 PHE A N 1
ATOM 781 C CA . PHE A 1 101 ? -12.062 -5.215 0.368 1 98.44 101 PHE A CA 1
ATOM 782 C C . PHE A 1 101 ? -12.438 -4.105 1.339 1 98.44 101 PHE A C 1
ATOM 784 O O . PHE A 1 101 ? -12.789 -3 0.92 1 98.44 101 PHE A O 1
ATOM 791 N N . GLU A 1 102 ? -12.344 -4.453 2.592 1 98.06 102 GLU A N 1
ATOM 792 C CA . GLU A 1 102 ? -12.703 -3.527 3.664 1 98.06 102 GLU A CA 1
ATOM 793 C C . GLU A 1 102 ? -11.719 -3.617 4.824 1 98.06 102 GLU A C 1
ATOM 795 O O . GLU A 1 102 ? -11.43 -4.711 5.32 1 98.06 102 GLU A O 1
ATOM 800 N N . GLY A 1 103 ? -11.219 -2.477 5.168 1 97.38 103 GLY A N 1
ATOM 801 C CA . GLY A 1 103 ? -10.328 -2.406 6.316 1 97.38 103 GLY A CA 1
ATOM 802 C C . GLY A 1 103 ? -10.969 -1.746 7.523 1 97.38 103 GLY A C 1
ATOM 803 O O . GLY A 1 103 ? -11.773 -0.827 7.383 1 97.38 103 GLY A O 1
ATOM 804 N N . GLY A 1 104 ? -10.648 -2.127 8.719 1 92.94 104 GLY A N 1
ATOM 805 C CA . GLY A 1 104 ? -11.141 -1.799 10.039 1 92.94 104 GLY A CA 1
ATOM 806 C C . GLY A 1 104 ? -11.023 -2.945 11.023 1 92.94 104 GLY A C 1
ATOM 807 O O . GLY A 1 104 ? -11.875 -3.838 11.055 1 92.94 104 GLY A O 1
ATOM 808 N N . LYS A 1 105 ? -10.055 -2.908 11.914 1 90.06 105 LYS A N 1
ATOM 809 C CA . LYS A 1 105 ? -9.719 -4.035 12.781 1 90.06 105 LYS A CA 1
ATOM 810 C C . LYS A 1 105 ? -9.281 -5.246 11.961 1 90.06 105 LYS A C 1
ATOM 812 O O . LYS A 1 105 ? -9.789 -6.352 12.164 1 90.06 105 LYS A O 1
ATOM 817 N N . GLY A 1 106 ? -8.461 -4.984 11.031 1 93.31 106 GLY A N 1
ATOM 818 C CA . GLY A 1 106 ? -8.055 -5.953 10.023 1 93.31 106 GLY A CA 1
ATOM 819 C C . GLY A 1 106 ? -8.609 -5.656 8.648 1 93.31 106 GLY A C 1
ATOM 820 O O . GLY A 1 106 ? -9.109 -4.555 8.398 1 93.31 106 GLY A O 1
ATOM 821 N N . LEU A 1 107 ? -8.398 -6.637 7.66 1 97.81 107 LEU A N 1
ATOM 822 C CA . LEU A 1 107 ? -8.852 -6.414 6.293 1 97.81 107 LEU A CA 1
ATOM 823 C C . LEU A 1 107 ? -9.531 -7.66 5.738 1 97.81 107 LEU A C 1
ATOM 825 O O . LEU A 1 107 ? -8.984 -8.758 5.82 1 97.81 107 LEU A O 1
ATOM 829 N N . CYS A 1 108 ? -10.766 -7.461 5.254 1 98.06 108 CYS A N 1
ATOM 830 C CA . CYS A 1 108 ? -11.539 -8.547 4.664 1 98.06 108 CYS A CA 1
ATOM 831 C C . CYS A 1 108 ? -11.672 -8.367 3.156 1 98.06 108 CYS A C 1
ATOM 833 O O . CYS A 1 108 ? -11.945 -7.27 2.678 1 98.06 108 CYS A O 1
ATOM 835 N N . VAL A 1 109 ? -11.445 -9.438 2.479 1 98.44 109 VAL A N 1
ATOM 836 C CA . VAL A 1 109 ? -11.594 -9.453 1.027 1 98.44 109 VAL A CA 1
ATOM 837 C C . VAL A 1 109 ? -12.766 -10.344 0.633 1 98.44 109 VAL A C 1
ATOM 839 O O . VAL A 1 109 ? -12.852 -11.492 1.062 1 98.44 109 VAL A O 1
ATOM 842 N N . LYS A 1 110 ? -13.625 -9.781 -0.183 1 97.94 110 LYS A N 1
ATOM 843 C CA . LYS A 1 110 ? -14.867 -10.477 -0.516 1 97.94 110 LYS A CA 1
ATOM 844 C C . LYS A 1 110 ? -15.148 -10.406 -2.014 1 97.94 110 LYS A C 1
ATOM 846 O O . LYS A 1 110 ? -14.844 -9.406 -2.664 1 97.94 110 LYS A O 1
ATOM 851 N N . GLU A 1 111 ? -15.727 -11.398 -2.539 1 97.25 111 GLU A N 1
ATOM 852 C CA . GLU A 1 111 ? -16.266 -11.453 -3.895 1 97.25 111 GLU A CA 1
ATOM 853 C C . GLU A 1 111 ? -17.719 -11.922 -3.893 1 97.25 111 GLU A C 1
ATOM 855 O O . GLU A 1 111 ? -18.031 -12.984 -3.34 1 97.25 111 GLU A O 1
ATOM 860 N N . ASN A 1 112 ? -18.609 -11.109 -4.441 1 95.56 112 ASN A N 1
ATOM 861 C CA . ASN A 1 112 ? -20.031 -11.43 -4.465 1 95.56 112 ASN A CA 1
ATOM 862 C C . ASN A 1 112 ? -20.562 -11.773 -3.072 1 95.56 112 ASN A C 1
ATOM 864 O O . ASN A 1 112 ? -21.219 -12.797 -2.887 1 95.56 112 ASN A O 1
ATOM 868 N N . GLY A 1 113 ? -20.078 -11 -2.08 1 94.44 113 GLY A N 1
ATOM 869 C CA . GLY A 1 113 ? -20.562 -11.141 -0.717 1 94.44 113 GLY A CA 1
ATOM 870 C C . GLY A 1 113 ? -19.906 -12.266 0.045 1 94.44 113 GLY A C 1
ATOM 871 O O . GLY A 1 113 ? -20.094 -12.414 1.253 1 94.44 113 GLY A O 1
ATOM 872 N N . GLN A 1 114 ? -19.141 -13.047 -0.623 1 96.38 114 GLN A N 1
ATOM 873 C CA . GLN A 1 114 ? -18.469 -14.18 0.011 1 96.38 114 GLN A CA 1
ATOM 874 C C . GLN A 1 114 ? -17.047 -13.812 0.427 1 96.38 114 GLN A C 1
ATOM 876 O O . GLN A 1 114 ? -16.281 -13.242 -0.364 1 96.38 114 GLN A O 1
ATOM 881 N N . LEU A 1 115 ? -16.719 -14.156 1.646 1 97.06 115 LEU A N 1
ATOM 882 C CA . LEU A 1 115 ? -15.383 -13.906 2.164 1 97.06 115 LEU A CA 1
ATOM 883 C C . LEU A 1 115 ? -14.352 -14.773 1.443 1 97.06 115 LEU A C 1
ATOM 885 O O . LEU A 1 115 ? -14.5 -16 1.384 1 97.06 115 LEU A O 1
ATOM 889 N N . LEU A 1 116 ? -13.398 -14.141 0.858 1 97.75 116 LEU A N 1
ATOM 890 C CA . LEU A 1 116 ? -12.297 -14.875 0.246 1 97.75 116 LEU A CA 1
ATOM 891 C C . LEU A 1 116 ? -11.195 -15.148 1.264 1 97.75 116 LEU A C 1
ATOM 893 O O . LEU A 1 116 ? -10.773 -16.297 1.438 1 97.75 116 LEU A O 1
ATOM 897 N N . PHE A 1 117 ? -10.742 -14.109 1.956 1 97.62 117 PHE A N 1
ATOM 898 C CA . PHE A 1 117 ? -9.758 -14.258 3.021 1 97.62 117 PHE A CA 1
ATOM 899 C C . PHE A 1 117 ? -9.719 -13.008 3.893 1 97.62 117 PHE A C 1
ATOM 901 O O . PHE A 1 117 ? -10.312 -11.984 3.551 1 97.62 117 PHE A O 1
ATOM 908 N N . LYS A 1 118 ? -9.102 -13.172 5.023 1 97.25 118 LYS A N 1
ATOM 909 C CA . LYS A 1 118 ? -8.867 -12.078 5.965 1 97.25 118 LYS A CA 1
ATOM 910 C C . LYS A 1 118 ? -7.375 -11.859 6.188 1 97.25 118 LYS A C 1
ATOM 912 O O . LYS A 1 118 ? -6.613 -12.82 6.309 1 97.25 118 LYS A O 1
ATOM 917 N N . ALA A 1 119 ? -6.984 -10.625 6.086 1 97.19 119 ALA A N 1
ATOM 918 C CA . ALA A 1 119 ? -5.633 -10.242 6.484 1 97.19 119 ALA A CA 1
ATOM 919 C C . ALA A 1 119 ? -5.629 -9.602 7.871 1 97.19 119 ALA A C 1
ATOM 921 O O . ALA A 1 119 ? -6.539 -8.836 8.211 1 97.19 119 ALA A O 1
ATOM 922 N N . PHE A 1 120 ? -4.621 -9.836 8.625 1 95.56 120 PHE A N 1
ATOM 923 C CA . PHE A 1 120 ? -4.547 -9.344 9.992 1 95.56 120 PHE A CA 1
ATOM 924 C C . PHE A 1 120 ? -3.504 -8.242 10.109 1 95.56 120 PHE A C 1
ATOM 926 O O . PHE A 1 120 ? -2.438 -8.312 9.492 1 95.56 120 PHE A O 1
ATOM 933 N N . LEU A 1 121 ? -3.896 -7.293 10.852 1 92.88 121 LEU A N 1
ATOM 934 C CA . LEU A 1 121 ? -2.971 -6.188 11.094 1 92.88 121 LEU A CA 1
ATOM 935 C C . LEU A 1 121 ? -1.853 -6.613 12.039 1 92.88 121 LEU A C 1
ATOM 937 O O . LEU A 1 121 ? -2.107 -6.953 13.195 1 92.88 121 LEU A O 1
ATOM 941 N N . ARG A 1 122 ? -0.69 -6.672 11.516 1 90 122 ARG A N 1
ATOM 942 C CA . ARG A 1 122 ? 0.512 -7.016 12.273 1 90 122 ARG A CA 1
ATOM 943 C C . ARG A 1 122 ? 1.632 -6.016 11.992 1 90 122 ARG A C 1
ATOM 945 O O . ARG A 1 122 ? 2.066 -5.863 10.852 1 90 122 ARG A O 1
ATOM 952 N N . ASP A 1 123 ? 2.09 -5.344 13.039 1 85.94 123 ASP A N 1
ATOM 953 C CA . ASP A 1 123 ? 3.186 -4.387 12.93 1 85.94 123 ASP A CA 1
ATOM 954 C C . ASP A 1 123 ? 2.912 -3.359 11.828 1 85.94 123 ASP A C 1
ATOM 956 O O . ASP A 1 123 ? 3.785 -3.078 11.008 1 85.94 123 ASP A O 1
ATOM 960 N N . GLY A 1 124 ? 1.712 -2.996 11.695 1 89.56 124 GLY A N 1
ATOM 961 C CA . GLY A 1 124 ? 1.33 -1.902 10.812 1 89.56 124 GLY A CA 1
ATOM 962 C C . GLY A 1 124 ? 1.057 -2.346 9.391 1 89.56 124 GLY A C 1
ATOM 963 O O . GLY A 1 124 ? 0.925 -1.516 8.492 1 89.56 124 GLY A O 1
ATOM 964 N N . LEU A 1 125 ? 0.983 -3.705 9.219 1 93.56 125 LEU A N 1
ATOM 965 C CA . LEU A 1 125 ? 0.711 -4.238 7.887 1 93.56 125 LEU A CA 1
ATOM 966 C C . LEU A 1 125 ? -0.44 -5.238 7.93 1 93.56 125 LEU A C 1
ATOM 968 O O . LEU A 1 125 ? -0.663 -5.895 8.945 1 93.56 125 LEU A O 1
ATOM 972 N N . TYR A 1 126 ? -1.192 -5.293 6.867 1 96.44 126 TYR A N 1
ATOM 973 C CA . TYR A 1 126 ? -2.197 -6.34 6.707 1 96.44 126 TYR A CA 1
ATOM 974 C C . TYR A 1 126 ? -1.583 -7.594 6.098 1 96.44 126 TYR A C 1
ATOM 976 O O . TYR A 1 126 ? -1.32 -7.645 4.895 1 96.44 126 TYR A O 1
ATOM 984 N N . VAL A 1 127 ? -1.438 -8.602 6.953 1 96.44 127 VAL A N 1
ATOM 985 C CA . VAL A 1 127 ? -0.667 -9.773 6.555 1 96.44 127 VAL A CA 1
ATOM 986 C C . VAL A 1 127 ? -1.585 -10.992 6.469 1 96.44 127 VAL A C 1
ATOM 988 O O . VAL A 1 127 ? -2.477 -11.164 7.305 1 96.44 127 VAL A O 1
ATOM 991 N N . VAL A 1 128 ? -1.37 -11.781 5.422 1 96.44 128 VAL A N 1
ATOM 992 C CA . VAL A 1 128 ? -2.025 -13.078 5.305 1 96.44 128 VAL A CA 1
ATOM 993 C C . VAL A 1 128 ? -0.98 -14.164 5.074 1 96.44 128 VAL A C 1
ATOM 995 O O . VAL A 1 128 ? 0.066 -13.914 4.473 1 96.44 128 VAL A O 1
ATOM 998 N N . ASN A 1 129 ? -1.233 -15.312 5.609 1 95.06 129 ASN A N 1
ATOM 999 C CA . ASN A 1 129 ? -0.357 -16.469 5.461 1 95.06 129 ASN A CA 1
ATOM 1000 C C . ASN A 1 129 ? -1.064 -17.625 4.75 1 95.06 129 ASN A C 1
ATOM 1002 O O . ASN A 1 129 ? -1.537 -18.547 5.398 1 95.06 129 ASN A O 1
ATOM 1006 N N . PRO A 1 130 ? -1.11 -17.547 3.461 1 96.12 130 PRO A N 1
ATOM 1007 C CA . PRO A 1 130 ? -1.728 -18.656 2.732 1 96.12 130 PRO A CA 1
ATOM 1008 C C . PRO A 1 130 ? -0.846 -19.906 2.699 1 96.12 130 PRO A C 1
ATOM 1010 O O . PRO A 1 130 ? 0.359 -19.828 2.951 1 96.12 130 PRO A O 1
ATOM 1013 N N . ASN A 1 131 ? -1.465 -21.031 2.473 1 93.69 131 ASN A N 1
ATOM 1014 C CA . ASN A 1 131 ? -0.699 -22.234 2.172 1 93.69 131 ASN A CA 1
ATOM 1015 C C . ASN A 1 131 ? -0.236 -22.266 0.717 1 93.69 131 ASN A C 1
ATOM 1017 O O . ASN A 1 131 ? -1.03 -22.031 -0.195 1 93.69 131 ASN A O 1
ATOM 1021 N N . ILE A 1 132 ? 1.062 -22.562 0.606 1 90.62 132 ILE A N 1
ATOM 1022 C CA . ILE A 1 132 ? 1.634 -22.656 -0.733 1 90.62 132 ILE A CA 1
ATOM 1023 C C . ILE A 1 132 ? 1.492 -24.078 -1.257 1 90.62 132 ILE A C 1
ATOM 1025 O O . ILE A 1 132 ? 1.922 -25.031 -0.603 1 90.62 132 ILE A O 1
ATOM 1029 N N . LEU A 1 133 ? 0.839 -24.375 -2.277 1 83.88 133 LEU A N 1
ATOM 1030 C CA . LEU A 1 133 ? 0.513 -25.703 -2.756 1 83.88 133 LEU A CA 1
ATOM 1031 C C . LEU A 1 133 ? 1.701 -26.328 -3.48 1 83.88 133 LEU A C 1
ATOM 1033 O O . LEU A 1 133 ? 2.018 -27.5 -3.271 1 83.88 133 LEU A O 1
ATOM 1037 N N . ASN A 1 134 ? 2.326 -25.766 -4.488 1 74.94 134 ASN A N 1
ATOM 1038 C CA . ASN A 1 134 ? 3.355 -26.406 -5.309 1 74.94 134 ASN A CA 1
ATOM 1039 C C . ASN A 1 134 ? 4.633 -25.562 -5.348 1 74.94 134 ASN A C 1
ATOM 1041 O O . ASN A 1 134 ? 4.738 -24.625 -6.137 1 74.94 134 ASN A O 1
ATOM 1045 N N . ARG A 1 135 ? 5.32 -25.75 -4.223 1 78.25 135 ARG A N 1
ATOM 1046 C CA . ARG A 1 135 ? 6.609 -25.078 -4.293 1 78.25 135 ARG A CA 1
ATOM 1047 C C . ARG A 1 135 ? 7.617 -25.906 -5.086 1 78.25 135 ARG A C 1
ATOM 1049 O O . ARG A 1 135 ? 7.832 -27.078 -4.789 1 78.25 135 ARG A O 1
ATOM 1056 N N . ARG A 1 136 ? 7.949 -25.375 -6.273 1 72.94 136 ARG A N 1
ATOM 1057 C CA . ARG A 1 136 ? 8.906 -26.078 -7.129 1 72.94 136 ARG A CA 1
ATOM 1058 C C . ARG A 1 136 ? 10.273 -26.172 -6.457 1 72.94 136 ARG A C 1
ATOM 1060 O O . ARG A 1 136 ? 10.711 -25.234 -5.789 1 72.94 136 ARG A O 1
ATOM 1067 N N . LYS A 1 137 ? 10.664 -27.469 -6.16 1 60.34 137 LYS A N 1
ATOM 1068 C CA . LYS A 1 137 ? 11.984 -27.734 -5.59 1 60.34 137 LYS A CA 1
ATOM 1069 C C . LYS A 1 137 ? 13.094 -27.172 -6.484 1 60.34 137 LYS A C 1
ATOM 1071 O O . LYS A 1 137 ? 13.086 -27.406 -7.695 1 60.34 137 LYS A O 1
ATOM 1076 N N . VAL A 1 138 ? 13.539 -25.969 -6.258 1 52.91 138 VAL A N 1
ATOM 1077 C CA . VAL A 1 138 ? 14.719 -25.562 -7.004 1 52.91 138 VAL A CA 1
ATOM 1078 C C . VAL A 1 138 ? 15.797 -26.641 -6.922 1 52.91 138 VAL A C 1
ATOM 1080 O O . VAL A 1 138 ? 16.281 -26.953 -5.836 1 52.91 138 VAL A O 1
ATOM 1083 N N . GLY A 1 139 ? 15.609 -27.75 -7.508 1 44.41 139 GLY A N 1
ATOM 1084 C CA . GLY A 1 139 ? 16.641 -28.766 -7.531 1 44.41 139 GLY A CA 1
ATOM 1085 C C . GLY A 1 139 ? 18.016 -28.219 -7.82 1 44.41 139 GLY A C 1
ATOM 1086 O O . GLY A 1 139 ? 18.203 -27.453 -8.766 1 44.41 139 GLY A O 1
ATOM 1087 N N . PHE A 1 140 ? 18.844 -27.891 -6.77 1 43.09 140 PHE A N 1
ATOM 1088 C CA . PHE A 1 140 ? 20.297 -27.781 -6.926 1 43.09 140 PHE A CA 1
ATOM 1089 C C . PHE A 1 140 ? 20.844 -28.969 -7.723 1 43.09 140 PHE A C 1
ATOM 1091 O O . PHE A 1 140 ? 20.828 -30.109 -7.246 1 43.09 140 PHE A O 1
ATOM 1098 N N . ASN A 1 141 ? 20.531 -29.047 -8.969 1 38.38 141 ASN A N 1
ATOM 1099 C CA . ASN A 1 141 ? 21.297 -30.062 -9.672 1 38.38 141 ASN A CA 1
ATOM 1100 C C . ASN A 1 141 ? 22.797 -29.781 -9.586 1 38.38 141 ASN A C 1
ATOM 1102 O O . ASN A 1 141 ? 23.281 -28.812 -10.164 1 38.38 141 ASN A O 1
ATOM 1106 N N . ALA A 1 142 ? 23.484 -29.875 -8.43 1 35.5 142 ALA A N 1
ATOM 1107 C CA . ALA A 1 142 ? 24.922 -30.031 -8.312 1 35.5 142 ALA A CA 1
ATOM 1108 C C . ALA A 1 142 ? 25.438 -31.172 -9.195 1 35.5 142 ALA A C 1
ATOM 1110 O O . ALA A 1 142 ? 25.219 -32.344 -8.891 1 35.5 142 ALA A O 1
ATOM 1111 N N . ASN A 1 143 ? 25.188 -31.125 -10.461 1 32.22 143 ASN A N 1
ATOM 1112 C CA . ASN A 1 143 ? 26.016 -32.062 -11.211 1 32.22 143 ASN A CA 1
ATOM 1113 C C . ASN A 1 143 ? 27.5 -31.812 -10.945 1 32.22 143 ASN A C 1
ATOM 1115 O O . ASN A 1 143 ? 28.016 -30.719 -11.195 1 32.22 143 ASN A O 1
ATOM 1119 N N . SER A 1 144 ? 27.938 -32.375 -9.852 1 31.7 144 SER A N 1
ATOM 1120 C CA . SER A 1 144 ? 29.344 -32.719 -9.68 1 31.7 144 SER A CA 1
ATOM 1121 C C . SER A 1 144 ? 29.953 -33.25 -10.977 1 31.7 144 SER A C 1
ATOM 1123 O O . SER A 1 144 ? 29.594 -34.312 -11.445 1 31.7 144 SER A O 1
ATOM 1125 N N . VAL A 1 145 ? 30 -32.344 -11.969 1 26.55 145 VAL A N 1
ATOM 1126 C CA . VAL A 1 145 ? 31.047 -32.75 -12.891 1 26.55 145 VAL A CA 1
ATOM 1127 C C . VAL A 1 145 ? 32.406 -32.531 -12.25 1 26.55 145 VAL A C 1
ATOM 1129 O O . VAL A 1 145 ? 32.594 -31.641 -11.43 1 26.55 145 VAL A O 1
ATOM 1132 N N . MET B 1 1 ? 11.969 -0.714 12.242 1 22.86 1 MET B N 1
ATOM 1133 C CA . MET B 1 1 ? 10.641 -0.998 11.695 1 22.86 1 MET B CA 1
ATOM 1134 C C . MET B 1 1 ? 10.547 -0.558 10.234 1 22.86 1 MET B C 1
ATOM 1136 O O . MET B 1 1 ? 10.688 0.629 9.93 1 22.86 1 MET B O 1
ATOM 1140 N N . SER B 1 2 ? 11.047 -1.421 9.367 1 23.78 2 SER B N 1
ATOM 1141 C CA . SER B 1 2 ? 11.305 -1.223 7.945 1 23.78 2 SER B CA 1
ATOM 1142 C C . SER B 1 2 ? 10.008 -1 7.176 1 23.78 2 SER B C 1
ATOM 1144 O O . SER B 1 2 ? 9.117 -1.855 7.188 1 23.78 2 SER B O 1
ATOM 1146 N N . TYR B 1 3 ? 9.438 0.254 7.082 1 28.95 3 TYR B N 1
ATOM 1147 C CA . TYR B 1 3 ? 8.195 0.623 6.402 1 28.95 3 TYR B CA 1
ATOM 1148 C C . TYR B 1 3 ? 8.305 0.384 4.902 1 28.95 3 TYR B C 1
ATOM 1150 O O . TYR B 1 3 ? 9.281 0.802 4.27 1 28.95 3 TYR B O 1
ATOM 1158 N N . LEU B 1 4 ? 7.848 -0.634 4.344 1 28.02 4 LEU B N 1
ATOM 1159 C CA . LEU B 1 4 ? 7.906 -1.049 2.945 1 28.02 4 LEU B CA 1
ATOM 1160 C C . LEU B 1 4 ? 7.023 -0.16 2.076 1 28.02 4 LEU B C 1
ATOM 1162 O O . LEU B 1 4 ? 5.805 -0.126 2.254 1 28.02 4 LEU B O 1
ATOM 1166 N N . ILE B 1 5 ? 7.48 0.901 1.645 1 37.19 5 ILE B N 1
ATOM 1167 C CA . ILE B 1 5 ? 6.766 1.69 0.646 1 37.19 5 ILE B CA 1
ATOM 1168 C C . ILE B 1 5 ? 6.695 0.916 -0.668 1 37.19 5 ILE B C 1
ATOM 1170 O O . ILE B 1 5 ? 7.723 0.486 -1.199 1 37.19 5 ILE B O 1
ATOM 1174 N N . GLN B 1 6 ? 5.723 0.222 -0.874 1 36.66 6 GLN B N 1
ATOM 1175 C CA . GLN B 1 6 ? 5.574 -0.482 -2.143 1 36.66 6 GLN B CA 1
ATOM 1176 C C . GLN B 1 6 ? 5.414 0.5 -3.301 1 36.66 6 GLN B C 1
ATOM 1178 O O . GLN B 1 6 ? 4.691 1.49 -3.188 1 36.66 6 GLN B O 1
ATOM 1183 N N . ALA B 1 7 ? 6.285 0.361 -4.312 1 33.69 7 ALA B N 1
ATOM 1184 C CA . ALA B 1 7 ? 6.586 1.215 -5.461 1 33.69 7 ALA B CA 1
ATOM 1185 C C . ALA B 1 7 ? 5.418 1.246 -6.441 1 33.69 7 ALA B C 1
ATOM 1187 O O . ALA B 1 7 ? 4.926 0.198 -6.867 1 33.69 7 ALA B O 1
ATOM 1188 N N . CYS B 1 8 ? 4.41 2.105 -6.434 1 38.03 8 CYS B N 1
ATOM 1189 C CA . CYS B 1 8 ? 3.426 2.303 -7.492 1 38.03 8 CYS B CA 1
ATOM 1190 C C . CYS B 1 8 ? 4.059 2.971 -8.711 1 38.03 8 CYS B C 1
AT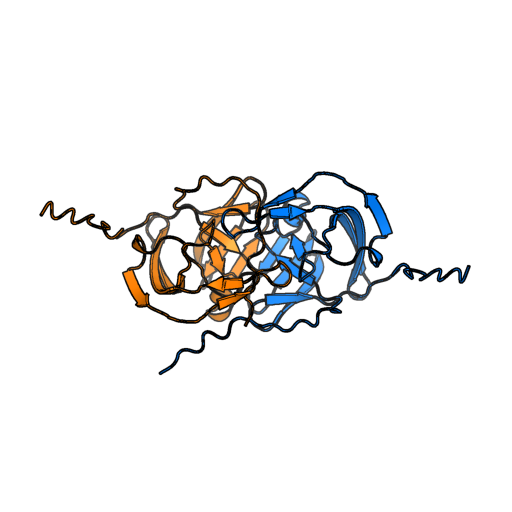OM 1192 O O . CYS B 1 8 ? 4.719 4.004 -8.578 1 38.03 8 CYS B O 1
ATOM 1194 N N . SER B 1 9 ? 4.363 2.293 -9.773 1 35.66 9 SER B N 1
ATOM 1195 C CA . SER B 1 9 ? 4.949 2.871 -10.977 1 35.66 9 SER B CA 1
ATOM 1196 C C . SER B 1 9 ? 4.062 3.971 -11.555 1 35.66 9 SER B C 1
ATOM 1198 O O . SER B 1 9 ? 4.238 4.375 -12.703 1 35.66 9 SER B O 1
ATOM 1200 N N . SER B 1 10 ? 2.928 4.227 -11.086 1 39.25 10 SER B N 1
ATOM 1201 C CA . SER B 1 10 ? 2.26 5.199 -11.938 1 39.25 10 SER B CA 1
ATOM 1202 C C . SER B 1 10 ? 2.949 6.559 -11.875 1 39.25 10 SER B C 1
ATOM 1204 O O . SER B 1 10 ? 3.43 6.969 -10.812 1 39.25 10 SER B O 1
ATOM 1206 N N . GLU B 1 11 ? 3.465 6.969 -13.125 1 38.38 11 GLU B N 1
ATOM 1207 C CA . GLU B 1 11 ? 4.027 8.305 -13.305 1 38.38 11 GLU B CA 1
ATOM 1208 C C . GLU B 1 11 ? 3.104 9.375 -12.727 1 38.38 11 GLU B C 1
ATOM 1210 O O . GLU B 1 11 ? 2.1 9.734 -13.336 1 38.38 11 GLU B O 1
ATOM 1215 N N . VAL B 1 12 ? 2.697 9.32 -11.578 1 43.03 12 VAL B N 1
ATOM 1216 C CA . VAL B 1 12 ? 2.137 10.547 -11.031 1 43.03 12 VAL B CA 1
ATOM 1217 C C . VAL B 1 12 ? 3.193 11.648 -11.047 1 43.03 12 VAL B C 1
ATOM 1219 O O . VAL B 1 12 ? 4.352 11.414 -10.695 1 43.03 12 VAL B O 1
ATOM 1222 N N . SER B 1 13 ? 3.045 12.703 -11.758 1 40.56 13 SER B N 1
ATOM 1223 C CA . SER B 1 13 ? 3.969 13.82 -11.898 1 40.56 13 SER B CA 1
ATOM 1224 C C . SER B 1 13 ? 4.602 14.195 -10.555 1 40.56 13 SER B C 1
ATOM 1226 O O . SER B 1 13 ? 3.982 14.023 -9.508 1 40.56 13 SER B O 1
ATOM 1228 N N . LYS B 1 14 ? 5.93 14.289 -10.461 1 47.34 14 LYS B N 1
ATOM 1229 C CA . LYS B 1 14 ? 6.777 14.75 -9.359 1 47.34 14 LYS B CA 1
ATOM 1230 C C . LYS B 1 14 ? 6.066 15.805 -8.516 1 47.34 14 LYS B C 1
ATOM 1232 O O . LYS B 1 14 ? 6.133 15.773 -7.289 1 47.34 14 LYS B O 1
ATOM 1237 N N . ALA B 1 15 ? 5.605 16.859 -9.164 1 51.97 15 ALA B N 1
ATOM 1238 C CA . ALA B 1 15 ? 5.094 18.047 -8.492 1 51.97 15 ALA B CA 1
ATOM 1239 C C . ALA B 1 15 ? 3.664 17.844 -8.008 1 51.97 15 ALA B C 1
ATOM 1241 O O . ALA B 1 15 ? 2.902 18.797 -7.863 1 51.97 15 ALA B O 1
ATOM 1242 N N . SER B 1 16 ? 3.287 16.469 -7.738 1 71.5 16 SER B N 1
ATOM 1243 C CA . SER B 1 16 ? 1.853 16.281 -7.539 1 71.5 16 SER B CA 1
ATOM 1244 C C . SER B 1 16 ? 1.486 16.344 -6.059 1 71.5 16 SER B C 1
ATOM 1246 O O . SER B 1 16 ? 2.207 15.82 -5.215 1 71.5 16 SER B O 1
ATOM 1248 N N . ASP B 1 17 ? 0.625 17.25 -5.688 1 88.94 17 ASP B N 1
ATOM 1249 C CA . ASP B 1 17 ? -0.007 17.344 -4.375 1 88.94 17 ASP B CA 1
ATOM 1250 C C . ASP B 1 17 ? -0.906 16.125 -4.121 1 88.94 17 ASP B C 1
ATOM 1252 O O . ASP B 1 17 ? -1.609 16.078 -3.109 1 88.94 17 ASP B O 1
ATOM 1256 N N . ALA B 1 18 ? -0.758 15.18 -5.023 1 94.56 18 ALA B N 1
ATOM 1257 C CA . ALA B 1 18 ? -1.605 13.992 -4.91 1 94.56 18 ALA B CA 1
ATOM 1258 C C . ALA B 1 18 ? -1.113 13.07 -3.797 1 94.56 18 ALA B C 1
ATOM 1260 O O . ALA B 1 18 ? 0.077 13.062 -3.477 1 94.56 18 ALA B O 1
ATOM 1261 N N . TRP B 1 19 ? -2.076 12.43 -3.176 1 96.94 19 TRP B N 1
ATOM 1262 C CA . TRP B 1 19 ? -1.79 11.406 -2.172 1 96.94 19 TRP B CA 1
ATOM 1263 C C . TRP B 1 19 ? -2.318 10.047 -2.615 1 96.94 19 TRP B C 1
ATOM 1265 O O . TRP B 1 19 ? -3.383 9.953 -3.229 1 96.94 19 TRP B O 1
ATOM 1275 N N . VAL B 1 20 ? -1.563 9.008 -2.324 1 97 20 VAL B N 1
ATOM 1276 C CA . VAL B 1 20 ? -1.966 7.633 -2.613 1 97 20 VAL B CA 1
ATOM 1277 C C . VAL B 1 20 ? -2.381 6.934 -1.32 1 97 20 VAL B C 1
ATOM 1279 O O . VAL B 1 20 ? -1.711 7.062 -0.293 1 97 20 VAL B O 1
ATOM 1282 N N . PHE B 1 21 ? -3.588 6.301 -1.336 1 97.94 21 PHE B N 1
ATOM 1283 C CA . PHE B 1 21 ? -4 5.484 -0.202 1 97.94 21 PHE B CA 1
ATOM 1284 C C . PHE B 1 21 ? -3.248 4.16 -0.185 1 97.94 21 PHE B C 1
ATOM 1286 O O . PHE B 1 21 ? -3.295 3.402 -1.156 1 97.94 21 PHE B O 1
ATOM 1293 N N . ASP B 1 22 ? -2.561 3.904 0.913 1 97.44 22 ASP B N 1
ATOM 1294 C CA . ASP B 1 22 ? -1.622 2.787 0.926 1 97.44 22 ASP B CA 1
ATOM 1295 C C . ASP B 1 22 ? -1.814 1.922 2.17 1 97.44 22 ASP B C 1
ATOM 1297 O O . ASP B 1 22 ? -1.533 2.361 3.287 1 97.44 22 ASP B O 1
ATOM 1301 N N . THR B 1 23 ? -2.199 0.672 1.969 1 97.44 23 THR B N 1
ATOM 1302 C CA . THR B 1 23 ? -2.432 -0.247 3.078 1 97.44 23 THR B CA 1
ATOM 1303 C C . THR B 1 23 ? -1.132 -0.923 3.502 1 97.44 23 THR B C 1
ATOM 1305 O O . THR B 1 23 ? -1.088 -1.607 4.527 1 97.44 23 THR B O 1
ATOM 1308 N N . ALA B 1 24 ? -0.007 -0.698 2.77 1 96.31 24 ALA B N 1
ATOM 1309 C CA . ALA B 1 24 ? 1.277 -1.296 3.127 1 96.31 24 ALA B CA 1
ATOM 1310 C C . ALA B 1 24 ? 2.232 -0.247 3.691 1 96.31 24 ALA B C 1
ATOM 1312 O O . ALA B 1 24 ? 3.42 -0.519 3.881 1 96.31 24 ALA B O 1
ATOM 1313 N N . ALA B 1 25 ? 1.762 0.903 3.896 1 95.81 25 ALA B N 1
ATOM 1314 C CA . ALA B 1 25 ? 2.547 1.936 4.57 1 95.81 25 ALA B CA 1
ATOM 1315 C C . ALA B 1 25 ? 2.293 1.924 6.074 1 95.81 25 ALA B C 1
ATOM 1317 O O . ALA B 1 25 ? 1.15 2.064 6.52 1 95.81 25 ALA B O 1
ATOM 1318 N N . SER B 1 26 ? 3.307 1.879 6.828 1 93 26 SER B N 1
ATOM 1319 C CA . SER B 1 26 ? 3.191 1.803 8.281 1 93 26 SER B CA 1
ATOM 1320 C C . SER B 1 26 ? 2.809 3.154 8.875 1 93 26 SER B C 1
ATOM 1322 O O . SER B 1 26 ? 2.279 3.221 9.984 1 93 26 SER B O 1
ATOM 1324 N N . HIS B 1 27 ? 3.119 4.23 8.234 1 95.81 27 HIS B N 1
ATOM 1325 C CA . HIS B 1 27 ? 2.801 5.602 8.617 1 95.81 27 HIS B CA 1
ATOM 1326 C C . HIS B 1 27 ? 2.264 6.395 7.426 1 95.81 27 HIS B C 1
ATOM 1328 O O . HIS B 1 27 ? 2.322 5.93 6.285 1 95.81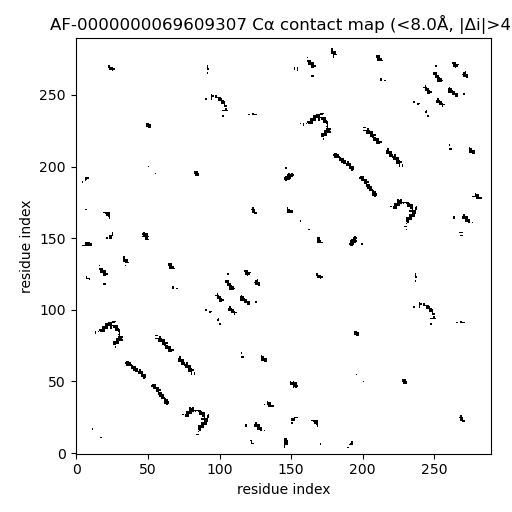 27 HIS B O 1
ATOM 1334 N N . HIS B 1 28 ? 1.638 7.473 7.742 1 97.69 28 HIS B N 1
ATOM 1335 C CA . HIS B 1 28 ? 1.499 8.461 6.676 1 97.69 28 HIS B CA 1
ATOM 1336 C C . HIS B 1 28 ? 2.854 9.031 6.273 1 97.69 28 HIS B C 1
ATOM 1338 O O . HIS B 1 28 ? 3.701 9.289 7.129 1 97.69 28 HIS B O 1
ATOM 1344 N N . PHE B 1 29 ? 3.041 9.188 5.004 1 97.25 29 PHE B N 1
ATOM 1345 C CA . PHE B 1 29 ? 4.316 9.703 4.508 1 97.25 29 PHE B CA 1
ATOM 1346 C C . PHE B 1 29 ? 4.102 10.898 3.586 1 97.25 29 PHE B C 1
ATOM 1348 O O . PHE B 1 29 ? 3.172 10.898 2.775 1 97.25 29 PHE B O 1
ATOM 1355 N N . CYS B 1 30 ? 4.926 11.836 3.736 1 97.06 30 CYS B N 1
ATOM 1356 C CA . CYS B 1 30 ? 4.855 13.047 2.92 1 97.06 30 CYS B CA 1
ATOM 1357 C C . CYS B 1 30 ? 6.23 13.422 2.381 1 97.06 30 CYS B C 1
ATOM 1359 O O . CYS B 1 30 ? 7.215 13.422 3.121 1 97.06 30 CYS B O 1
ATOM 1361 N N . LYS B 1 31 ? 6.312 13.758 1.15 1 96.44 31 LYS B N 1
ATOM 1362 C CA . LYS B 1 31 ? 7.598 14.047 0.515 1 96.44 31 LYS B CA 1
ATOM 1363 C C . LYS B 1 31 ? 7.93 15.531 0.581 1 96.44 31 LYS B C 1
ATOM 1365 O O . LYS B 1 31 ? 9.078 15.922 0.391 1 96.44 31 LYS B O 1
ATOM 1370 N N . ASP B 1 32 ? 6.938 16.375 0.813 1 94.94 32 ASP B N 1
ATOM 1371 C CA . ASP B 1 32 ? 7.098 17.828 0.736 1 94.94 32 ASP B CA 1
ATOM 1372 C C . ASP B 1 32 ? 7.039 18.453 2.123 1 94.94 32 ASP B C 1
ATOM 1374 O O . ASP B 1 32 ? 5.965 18.578 2.713 1 94.94 32 ASP B O 1
ATOM 1378 N N . LYS B 1 33 ? 8.148 18.906 2.557 1 95.56 33 LYS B N 1
ATOM 1379 C CA . LYS B 1 33 ? 8.258 19.5 3.889 1 95.56 33 LYS B CA 1
ATOM 1380 C C . LYS B 1 33 ? 7.348 20.719 4.02 1 95.56 33 LYS B C 1
ATOM 1382 O O . LYS B 1 33 ? 6.828 21 5.102 1 95.56 33 LYS B O 1
ATOM 1387 N N . SER B 1 34 ? 7.129 21.391 2.941 1 94.81 34 SER B N 1
ATOM 1388 C CA . SER B 1 34 ? 6.445 22.672 2.973 1 94.81 34 SER B CA 1
ATOM 1389 C C . SER B 1 34 ? 4.969 22.516 3.309 1 94.81 34 SER B C 1
ATOM 1391 O O . SER B 1 34 ? 4.285 23.5 3.621 1 94.81 34 SER B O 1
ATOM 1393 N N . ILE B 1 35 ? 4.461 21.312 3.359 1 94.06 35 ILE B N 1
ATOM 1394 C CA . ILE B 1 35 ? 3.027 21.125 3.553 1 94.06 35 ILE B CA 1
ATOM 1395 C C . ILE B 1 35 ? 2.742 20.812 5.02 1 94.06 35 ILE B C 1
ATOM 1397 O O . ILE B 1 35 ? 1.585 20.812 5.445 1 94.06 35 ILE B O 1
ATOM 1401 N N . PHE B 1 36 ? 3.775 20.688 5.82 1 96.44 36 PHE B N 1
ATOM 1402 C CA . PHE B 1 36 ? 3.613 20.375 7.234 1 96.44 36 PHE B CA 1
ATOM 1403 C C . PHE B 1 36 ? 3.162 21.609 8.008 1 96.44 36 PHE B C 1
ATOM 1405 O O . PHE B 1 36 ? 3.707 22.703 7.828 1 96.44 36 PHE B O 1
ATOM 1412 N N . ASN B 1 37 ? 2.189 21.422 8.82 1 96.69 37 ASN B N 1
ATOM 1413 C CA . ASN B 1 37 ? 1.729 22.469 9.719 1 96.69 37 ASN B CA 1
ATOM 1414 C C . ASN B 1 37 ? 2.578 22.547 10.984 1 96.69 37 ASN B C 1
ATOM 1416 O O . ASN B 1 37 ? 2.77 23.625 11.547 1 96.69 37 ASN B O 1
ATOM 1420 N N . GLU B 1 38 ? 2.982 21.438 11.453 1 97 38 GLU B N 1
ATOM 1421 C CA . GLU B 1 38 ? 3.99 21.25 12.5 1 97 38 GLU B CA 1
ATOM 1422 C C . GLU B 1 38 ? 5.07 20.281 12.055 1 97 38 GLU B C 1
ATOM 1424 O O . GLU B 1 38 ? 4.773 19.281 11.398 1 97 38 GLU B O 1
ATOM 1429 N N . TYR B 1 39 ? 6.293 20.672 12.391 1 96.88 39 TYR B N 1
ATOM 1430 C CA . TYR B 1 39 ? 7.402 19.859 11.883 1 96.88 39 TYR B CA 1
ATOM 1431 C C . TYR B 1 39 ? 8.516 19.75 12.922 1 96.88 39 TYR B C 1
ATOM 1433 O O . TYR B 1 39 ? 8.953 20.766 13.477 1 96.88 39 TYR B O 1
ATOM 1441 N N . VAL B 1 40 ? 8.891 18.516 13.227 1 98.06 40 VAL B N 1
ATOM 1442 C CA . VAL B 1 40 ? 10.039 18.234 14.086 1 98.06 40 VAL B CA 1
ATOM 1443 C C . VAL B 1 40 ? 11.094 17.469 13.297 1 98.06 40 VAL B C 1
ATOM 1445 O O . VAL B 1 40 ? 10.859 16.344 12.852 1 98.06 40 VAL B O 1
ATOM 1448 N N . PRO B 1 41 ? 12.234 18.047 13.141 1 97.75 41 PRO B N 1
ATOM 1449 C CA . PRO B 1 41 ? 13.289 17.328 12.422 1 97.75 41 PRO B CA 1
ATOM 1450 C C . PRO B 1 41 ? 13.773 16.078 13.156 1 97.75 41 PRO B C 1
ATOM 1452 O O . PRO B 1 41 ? 13.82 16.078 14.383 1 97.75 41 PRO B O 1
ATOM 1455 N N . ILE B 1 42 ? 13.992 15.062 12.422 1 96.75 42 ILE B N 1
ATOM 1456 C CA . ILE B 1 42 ? 14.555 13.812 12.93 1 96.75 42 ILE B CA 1
ATOM 1457 C C . ILE B 1 42 ? 15.875 13.516 12.234 1 96.75 42 ILE B C 1
ATOM 1459 O O . ILE B 1 42 ? 16 13.711 11.023 1 96.75 42 ILE B O 1
ATOM 1463 N N . SER B 1 43 ? 16.828 13.086 13.094 1 93.5 43 SER B N 1
ATOM 1464 C CA . SER B 1 43 ? 18.109 12.695 12.531 1 93.5 43 SER B CA 1
ATOM 1465 C C . SER B 1 43 ? 18.391 11.211 12.742 1 93.5 43 SER B C 1
ATOM 1467 O O . SER B 1 43 ? 17.922 10.625 13.711 1 93.5 43 SER B O 1
ATOM 1469 N N . ASP B 1 44 ? 18.969 10.57 11.766 1 92.88 44 ASP B N 1
ATOM 1470 C CA . ASP B 1 44 ? 19.547 9.227 11.867 1 92.88 44 ASP B CA 1
ATOM 1471 C C . ASP B 1 44 ? 18.453 8.172 11.953 1 92.88 44 ASP B C 1
ATOM 1473 O O . ASP B 1 44 ? 18.562 7.211 12.719 1 92.88 44 ASP B O 1
ATOM 1477 N N . GLU B 1 45 ? 17.312 8.406 11.422 1 94.44 45 GLU B N 1
ATOM 1478 C CA . GLU B 1 45 ? 16.234 7.418 11.312 1 94.44 45 GLU B CA 1
ATOM 1479 C C . GLU B 1 45 ? 16 7.023 9.859 1 94.44 45 GLU B C 1
ATOM 1481 O O . GLU B 1 45 ? 16.156 7.844 8.953 1 94.44 45 GLU B O 1
ATOM 1486 N N . LYS B 1 46 ? 15.828 5.801 9.656 1 94.94 46 LYS B N 1
ATOM 1487 C CA . LYS B 1 46 ? 15.539 5.262 8.336 1 94.94 46 LYS B CA 1
ATOM 1488 C C . LYS B 1 46 ? 14.336 4.328 8.367 1 94.94 46 LYS B C 1
ATOM 1490 O O . LYS B 1 46 ? 13.953 3.844 9.438 1 94.94 46 LYS B O 1
ATOM 1495 N N . ILE B 1 47 ? 13.727 4.176 7.301 1 91.5 47 ILE B N 1
ATOM 1496 C CA . ILE B 1 47 ? 12.641 3.207 7.152 1 91.5 47 ILE B CA 1
ATOM 1497 C C . ILE B 1 47 ? 12.922 2.297 5.961 1 91.5 47 ILE B C 1
ATOM 1499 O O . ILE B 1 47 ? 13.547 2.721 4.98 1 91.5 47 ILE B O 1
ATOM 1503 N N . THR B 1 48 ? 12.477 1.058 6.094 1 89.69 48 THR B N 1
ATOM 1504 C CA . THR B 1 48 ? 12.656 0.087 5.02 1 89.69 48 THR B CA 1
ATOM 1505 C C . THR B 1 48 ? 11.492 0.143 4.039 1 89.69 48 THR B C 1
ATOM 1507 O O . THR B 1 48 ? 10.344 0.33 4.441 1 89.69 48 THR B O 1
ATOM 1510 N N . VAL B 1 49 ? 11.805 -0.008 2.742 1 90.25 49 VAL B N 1
ATOM 1511 C CA . VAL B 1 49 ? 10.766 -0.143 1.724 1 90.25 49 VAL B CA 1
ATOM 1512 C C . VAL B 1 49 ? 10.672 -1.598 1.27 1 90.25 49 VAL B C 1
ATOM 1514 O O . VAL B 1 49 ? 11.414 -2.455 1.759 1 90.25 49 VAL B O 1
ATOM 1517 N N . ALA B 1 50 ? 9.656 -1.921 0.417 1 88.19 50 ALA B N 1
ATOM 1518 C CA . ALA B 1 50 ? 9.375 -3.305 0.043 1 88.19 50 ALA B CA 1
ATOM 1519 C C . ALA B 1 50 ? 10.414 -3.832 -0.936 1 88.19 50 ALA B C 1
ATOM 1521 O O . ALA B 1 50 ? 10.086 -4.547 -1.884 1 88.19 50 ALA B O 1
ATOM 1522 N N . VAL B 1 51 ? 11.617 -3.289 -0.991 1 90.19 51 VAL B N 1
ATOM 1523 C CA . VAL B 1 51 ? 12.758 -3.74 -1.779 1 90.19 51 VAL B CA 1
ATOM 1524 C C . VAL B 1 51 ? 13.898 -4.156 -0.85 1 90.19 51 VAL B C 1
ATOM 1526 O O . VAL B 1 51 ? 14.234 -3.436 0.091 1 90.19 51 VAL B O 1
ATOM 1529 N N . GLU B 1 52 ? 14.414 -5.281 -1.07 1 89.62 52 GLU B N 1
ATOM 1530 C CA . GLU B 1 52 ? 15.453 -5.828 -0.204 1 89.62 52 GLU B CA 1
ATOM 1531 C C . GLU B 1 52 ? 16.609 -4.848 -0.041 1 89.62 52 GLU B C 1
ATOM 1533 O O . GLU B 1 52 ? 17.125 -4.328 -1.028 1 89.62 52 GLU B O 1
ATOM 1538 N N . GLU B 1 53 ? 16.906 -4.555 1.178 1 87.88 53 GLU B N 1
ATOM 1539 C CA . GLU B 1 53 ? 18.094 -3.805 1.584 1 87.88 53 GLU B CA 1
ATOM 1540 C C . GLU B 1 53 ? 18 -2.35 1.136 1 87.88 53 GLU B C 1
ATOM 1542 O O . GLU B 1 53 ? 19.031 -1.711 0.879 1 87.88 53 GLU B O 1
ATOM 1547 N N . VAL B 1 54 ? 16.891 -1.86 0.871 1 89 54 VAL B N 1
ATOM 1548 C CA . VAL B 1 54 ? 16.719 -0.451 0.535 1 89 54 VAL B CA 1
ATOM 1549 C C . VAL B 1 54 ? 16.016 0.276 1.686 1 89 54 VAL B C 1
ATOM 1551 O O . VAL B 1 54 ? 14.984 -0.173 2.176 1 89 54 VAL B O 1
ATOM 1554 N N . THR B 1 55 ? 16.609 1.288 2.15 1 93.31 55 THR B N 1
ATOM 1555 C CA . THR B 1 55 ? 16.047 2.16 3.178 1 93.31 55 THR B CA 1
ATOM 1556 C C . THR B 1 55 ? 16.078 3.617 2.723 1 93.31 55 THR B C 1
ATOM 1558 O O . THR B 1 55 ? 16.859 3.984 1.841 1 93.31 55 THR B O 1
ATOM 1561 N N . ILE B 1 56 ? 15.188 4.367 3.225 1 94.12 56 ILE B N 1
ATOM 1562 C CA . ILE B 1 56 ? 15.227 5.809 2.982 1 94.12 56 ILE B CA 1
ATOM 1563 C C . ILE B 1 56 ? 15.273 6.555 4.312 1 94.12 56 ILE B C 1
ATOM 1565 O O . ILE B 1 56 ? 14.797 6.047 5.332 1 94.12 56 ILE B O 1
ATOM 1569 N N . PRO B 1 57 ? 15.883 7.73 4.324 1 96.44 57 PRO B N 1
ATOM 1570 C CA . PRO B 1 57 ? 15.93 8.508 5.562 1 96.44 57 PRO B CA 1
ATOM 1571 C C . PRO B 1 57 ? 14.578 9.102 5.941 1 96.44 57 PRO B C 1
ATOM 1573 O O . PRO B 1 57 ? 13.789 9.477 5.062 1 96.44 57 PRO B O 1
ATOM 1576 N N . ILE B 1 58 ? 14.273 9.094 7.203 1 97.44 58 ILE B N 1
ATOM 1577 C CA . ILE B 1 58 ? 13.203 9.914 7.766 1 97.44 58 ILE B CA 1
ATOM 1578 C C . ILE B 1 58 ? 13.773 11.227 8.289 1 97.44 58 ILE B C 1
ATOM 1580 O O . ILE B 1 58 ? 14.578 11.234 9.227 1 97.44 58 ILE B O 1
ATOM 1584 N N . GLU B 1 59 ? 13.352 12.258 7.641 1 98.25 59 GLU B N 1
ATOM 1585 C CA . GLU B 1 59 ? 13.969 13.555 7.891 1 98.25 59 GLU B CA 1
ATOM 1586 C C . GLU B 1 59 ? 13.18 14.352 8.922 1 98.25 59 GLU B C 1
ATOM 1588 O O . GLU B 1 59 ? 13.703 15.312 9.5 1 98.25 59 GLU B O 1
ATOM 1593 N N . GLY B 1 60 ? 11.961 13.961 9.156 1 98.31 60 GLY B N 1
ATOM 1594 C CA . GLY B 1 60 ? 11.133 14.664 10.125 1 98.31 60 GLY B CA 1
ATOM 1595 C C . GLY B 1 60 ? 9.797 14 10.359 1 98.31 60 GLY B C 1
ATOM 1596 O O . GLY B 1 60 ? 9.477 12.984 9.727 1 98.31 60 GLY B O 1
ATOM 1597 N N . ASN B 1 61 ? 9.117 14.438 11.336 1 97.88 61 ASN B N 1
ATOM 1598 C CA . ASN B 1 61 ? 7.762 14.047 11.711 1 97.88 61 ASN B CA 1
ATOM 1599 C C . ASN B 1 61 ? 6.902 15.266 12.047 1 97.88 61 ASN B C 1
ATOM 1601 O O . ASN B 1 61 ? 7.426 16.344 12.344 1 97.88 61 ASN B O 1
ATOM 1605 N N . GLY B 1 62 ? 5.602 15.141 11.805 1 98.06 62 GLY B N 1
ATOM 1606 C CA . GLY B 1 62 ? 4.785 16.297 12.141 1 98.06 62 GLY B CA 1
ATOM 1607 C C . GLY B 1 62 ? 3.316 16.109 11.812 1 98.06 62 GLY B C 1
ATOM 1608 O O . GLY B 1 62 ? 2.812 14.977 11.836 1 98.06 62 GLY B O 1
ATOM 1609 N N . ILE B 1 63 ? 2.641 17.25 11.703 1 98 63 ILE B N 1
ATOM 1610 C CA . ILE B 1 63 ? 1.205 17.297 11.445 1 98 63 ILE B CA 1
ATOM 1611 C C . ILE B 1 63 ? 0.952 17.875 10.055 1 98 63 ILE B C 1
ATOM 1613 O O . ILE B 1 63 ? 1.568 18.859 9.672 1 98 63 ILE B O 1
ATOM 1617 N N . VAL B 1 64 ? 0.148 17.25 9.258 1 97.25 64 VAL B N 1
ATOM 1618 C CA . VAL B 1 64 ? -0.309 17.75 7.969 1 97.25 64 VAL B CA 1
ATOM 1619 C C . VAL B 1 64 ? -1.832 17.875 7.969 1 97.25 64 VAL B C 1
ATOM 1621 O O . VAL B 1 64 ? -2.531 16.906 8.312 1 97.25 64 VAL B O 1
ATOM 1624 N N . ASN B 1 65 ? -2.367 19 7.691 1 97 65 ASN B N 1
ATOM 1625 C CA . ASN B 1 65 ? -3.799 19.219 7.508 1 97 65 ASN B CA 1
ATOM 1626 C C . ASN B 1 65 ? -4.184 19.203 6.031 1 97 65 ASN B C 1
ATOM 1628 O O . ASN B 1 65 ? -3.639 19.984 5.238 1 97 65 ASN B O 1
ATOM 1632 N N . LEU B 1 66 ? -5.062 18.344 5.68 1 97 66 LEU B N 1
ATOM 1633 C CA . LEU B 1 66 ? -5.543 18.25 4.309 1 97 66 LEU B CA 1
ATOM 1634 C C . LEU B 1 66 ? -7.027 18.594 4.227 1 97 66 LEU B C 1
ATOM 1636 O O . LEU B 1 66 ? -7.812 18.172 5.082 1 97 66 LEU B O 1
ATOM 1640 N N . ARG B 1 67 ? -7.379 19.281 3.256 1 96.69 67 ARG B N 1
ATOM 1641 C CA . ARG B 1 67 ? -8.781 19.641 3.059 1 96.69 67 ARG B CA 1
ATOM 1642 C C . ARG B 1 67 ? -9.414 18.797 1.965 1 96.69 67 ARG B C 1
ATOM 1644 O O . ARG B 1 67 ? -8.914 18.75 0.841 1 96.69 67 ARG B O 1
ATOM 1651 N N . PHE B 1 68 ? -10.469 18.156 2.314 1 96.38 68 PHE B N 1
ATOM 1652 C CA . PHE B 1 68 ? -11.32 17.391 1.416 1 96.38 68 PHE B CA 1
ATOM 1653 C C . PHE B 1 68 ? -12.703 18.016 1.299 1 96.38 68 PHE B C 1
ATOM 1655 O O . PHE B 1 68 ? -13.562 17.812 2.162 1 96.38 68 PHE B O 1
ATOM 1662 N N . GLY B 1 69 ? -12.938 18.75 0.156 1 92.81 69 GLY B N 1
ATOM 1663 C CA . GLY B 1 69 ? -14.164 19.531 0.115 1 92.81 69 GLY B CA 1
ATOM 1664 C C . GLY B 1 69 ? -14.281 20.516 1.257 1 92.81 69 GLY B C 1
ATOM 1665 O O . GLY B 1 69 ? -13.43 21.391 1.412 1 92.81 69 GLY B O 1
ATOM 1666 N N . HIS B 1 70 ? -15.25 20.312 2.115 1 93 70 HIS B N 1
ATOM 1667 C CA . HIS B 1 70 ? -15.469 21.25 3.217 1 93 70 HIS B CA 1
ATOM 1668 C C . HIS B 1 70 ? -14.852 20.719 4.508 1 93 70 HIS B C 1
ATOM 1670 O O . HIS B 1 70 ? -14.852 21.422 5.527 1 93 70 HIS B O 1
ATOM 1676 N N . ARG B 1 71 ? -14.242 19.609 4.48 1 95 71 ARG B N 1
ATOM 1677 C CA . ARG B 1 71 ? -13.688 18.984 5.68 1 95 71 ARG B CA 1
ATOM 1678 C C . ARG B 1 71 ? -12.172 19.125 5.723 1 95 71 ARG B C 1
ATOM 1680 O O . ARG B 1 71 ? -11.5 18.938 4.707 1 95 71 ARG B O 1
ATOM 1687 N N . ILE B 1 72 ? -11.727 19.516 6.887 1 96.5 72 ILE B N 1
ATOM 1688 C CA . ILE B 1 72 ? -10.289 19.516 7.141 1 96.5 72 ILE B CA 1
ATOM 1689 C C . ILE B 1 72 ? -9.914 18.344 8.039 1 96.5 72 ILE B C 1
ATOM 1691 O O . ILE B 1 72 ? -10.453 18.188 9.133 1 96.5 72 ILE B O 1
ATOM 1695 N N . LEU B 1 73 ? -9.062 17.547 7.535 1 97.44 73 LEU B N 1
ATOM 1696 C CA . LEU B 1 73 ? -8.594 16.391 8.312 1 97.44 73 LEU B CA 1
ATOM 1697 C C . LEU B 1 73 ? -7.16 16.625 8.781 1 97.44 73 LEU B C 1
ATOM 1699 O O . LEU B 1 73 ? -6.297 17.016 7.996 1 97.44 73 LEU B O 1
ATOM 1703 N N . LYS B 1 74 ? -6.938 16.359 10.07 1 97.44 74 LYS B N 1
ATOM 1704 C CA . LYS B 1 74 ? -5.609 16.453 10.672 1 97.44 74 LYS B CA 1
ATOM 1705 C C . LYS B 1 74 ? -4.922 15.094 10.711 1 97.44 74 LYS B C 1
ATOM 1707 O O . LYS B 1 74 ? -5.414 14.164 11.352 1 97.44 74 LYS B O 1
ATOM 1712 N N . PHE B 1 75 ? -3.83 15.008 10.008 1 97.94 75 PHE B N 1
ATOM 1713 C CA . PHE B 1 75 ? -2.998 13.812 10.062 1 97.94 75 PHE B CA 1
ATOM 1714 C C . PHE B 1 75 ? -1.805 14.031 10.992 1 97.94 75 PHE B C 1
ATOM 1716 O O . PHE B 1 75 ? -0.988 14.922 10.758 1 97.94 75 PHE B O 1
ATOM 1723 N N . GLY B 1 76 ? -1.74 13.242 11.992 1 97.88 76 GLY B N 1
ATOM 1724 C CA . GLY B 1 76 ? -0.617 13.312 12.914 1 97.88 76 GLY B CA 1
ATOM 1725 C C . GLY B 1 76 ? 0.451 12.273 12.625 1 97.88 76 GLY B C 1
ATOM 1726 O O . GLY B 1 76 ? 0.224 11.336 11.859 1 97.88 76 GLY B O 1
ATOM 1727 N N . GLU B 1 77 ? 1.638 12.516 13.133 1 97.44 77 GLU B N 1
ATOM 1728 C CA . GLU B 1 77 ? 2.771 11.602 13.023 1 97.44 77 GLU B CA 1
ATOM 1729 C C . GLU B 1 77 ? 3.068 11.258 11.57 1 97.44 77 GLU B C 1
ATOM 1731 O O . GLU B 1 77 ? 3.311 10.094 11.234 1 97.44 77 GLU B O 1
ATOM 1736 N N . VAL B 1 78 ? 2.887 12.25 10.789 1 98.12 78 VAL B N 1
ATOM 1737 C CA . VAL B 1 78 ? 3.258 12.078 9.391 1 98.12 78 VAL B CA 1
ATOM 1738 C C . VAL B 1 78 ? 4.777 12.102 9.25 1 98.12 78 VAL B C 1
ATOM 1740 O O . VAL B 1 78 ? 5.441 13.016 9.742 1 98.12 78 VAL B O 1
ATOM 1743 N N . MET B 1 79 ? 5.316 11.133 8.625 1 98.19 79 MET B N 1
ATOM 1744 C CA . MET B 1 79 ? 6.762 11.055 8.414 1 98.19 79 MET B CA 1
ATOM 1745 C C . MET B 1 79 ? 7.16 11.75 7.121 1 98.19 79 MET B C 1
ATOM 1747 O O . MET B 1 79 ? 6.48 11.609 6.102 1 98.19 79 MET B O 1
ATOM 1751 N N . HIS B 1 80 ? 8.25 12.477 7.246 1 97.62 80 HIS B N 1
ATOM 1752 C CA . HIS B 1 80 ? 8.75 13.203 6.086 1 97.62 80 HIS B CA 1
ATOM 1753 C C . HIS B 1 80 ? 10.016 12.547 5.531 1 97.62 80 HIS B C 1
ATOM 1755 O O . HIS B 1 80 ? 10.961 12.281 6.277 1 97.62 80 HIS B O 1
ATOM 1761 N N . SER B 1 81 ? 10.023 12.352 4.227 1 97.44 81 SER B N 1
ATOM 1762 C CA . SER B 1 81 ? 11.242 12.008 3.492 1 97.44 81 SER B CA 1
ATOM 1763 C C . SER B 1 81 ? 11.234 12.617 2.096 1 97.44 81 SER B C 1
ATOM 1765 O O . SER B 1 81 ? 10.32 12.375 1.306 1 97.44 81 SER B O 1
ATOM 1767 N N . SER B 1 82 ? 12.266 13.367 1.73 1 96.31 82 SER B N 1
ATOM 1768 C CA . SER B 1 82 ? 12.367 14 0.418 1 96.31 82 SER B CA 1
ATOM 1769 C C . SER B 1 82 ? 12.727 12.977 -0.658 1 96.31 82 SER B C 1
ATOM 1771 O O . SER B 1 82 ? 12.695 13.289 -1.851 1 96.31 82 SER B O 1
ATOM 1773 N N . LYS B 1 83 ? 12.992 11.695 -0.234 1 95.44 83 LYS B N 1
ATOM 1774 C CA . LYS B 1 83 ? 13.359 10.641 -1.176 1 95.44 83 LYS B CA 1
ATOM 1775 C C . LYS B 1 83 ? 12.117 9.938 -1.728 1 95.44 83 LYS B C 1
ATOM 1777 O O . LYS B 1 83 ? 12.211 9.18 -2.689 1 95.44 83 LYS B O 1
ATOM 1782 N N . LEU B 1 84 ? 10.961 10.258 -1.143 1 94.81 84 LEU B N 1
ATOM 1783 C CA . LEU B 1 84 ? 9.711 9.664 -1.618 1 94.81 84 LEU B CA 1
ATOM 1784 C C . LEU B 1 84 ? 9.305 10.266 -2.959 1 94.81 84 LEU B C 1
ATOM 1786 O O . LEU B 1 84 ? 9.516 11.453 -3.203 1 94.81 84 LEU B O 1
ATOM 1790 N N . SER B 1 85 ? 8.656 9.414 -3.75 1 92.56 85 SER B N 1
ATOM 1791 C CA . SER B 1 85 ? 8.148 9.906 -5.023 1 92.56 85 SER B CA 1
ATOM 1792 C C . SER B 1 85 ? 6.676 10.297 -4.926 1 92.56 85 SER B C 1
ATOM 1794 O O . SER B 1 85 ? 6.125 10.906 -5.84 1 92.56 85 SER B O 1
ATOM 1796 N N . ARG B 1 86 ? 6.008 9.945 -3.768 1 93.31 86 ARG B N 1
ATOM 1797 C CA . ARG B 1 86 ? 4.586 10.203 -3.574 1 93.31 86 ARG B CA 1
ATOM 1798 C C . ARG B 1 86 ? 4.266 10.445 -2.104 1 93.31 86 ARG B C 1
ATOM 1800 O O . ARG B 1 86 ? 5.016 10.016 -1.223 1 93.31 86 ARG B O 1
ATOM 1807 N N . ASN B 1 87 ? 3.207 11.172 -1.897 1 96.44 87 ASN B N 1
ATOM 1808 C CA . ASN B 1 87 ? 2.6 11.211 -0.572 1 96.44 87 ASN B CA 1
ATOM 1809 C C . ASN B 1 87 ? 1.703 10 -0.328 1 96.44 87 ASN B C 1
ATOM 1811 O O . ASN B 1 87 ? 0.998 9.555 -1.233 1 96.44 87 ASN B O 1
ATOM 1815 N N . LEU B 1 88 ? 1.697 9.531 0.935 1 97 88 LEU B N 1
ATOM 1816 C CA . LEU B 1 88 ? 0.947 8.32 1.231 1 97 88 LEU B CA 1
ATOM 1817 C C . LEU B 1 88 ? 0.027 8.523 2.43 1 97 88 LEU B C 1
ATOM 1819 O O . LEU B 1 88 ? 0.454 9.047 3.463 1 97 88 LEU B O 1
ATOM 1823 N N . ILE B 1 89 ? -1.213 8.172 2.27 1 97.94 89 ILE B N 1
ATOM 1824 C CA . ILE B 1 89 ? -2.109 7.984 3.404 1 97.94 89 ILE B CA 1
ATOM 1825 C C . ILE B 1 89 ? -2.092 6.52 3.838 1 97.94 89 ILE B C 1
ATOM 1827 O O . ILE B 1 89 ? -2.377 5.629 3.037 1 97.94 89 ILE B O 1
ATOM 1831 N N . SER B 1 90 ? -1.769 6.289 5.078 1 97.5 90 SER B N 1
ATOM 1832 C CA . SER B 1 90 ? -1.608 4.941 5.609 1 97.5 90 SER B CA 1
ATOM 1833 C C . SER B 1 90 ? -2.947 4.355 6.047 1 97.5 90 SER B C 1
ATOM 1835 O O . SER B 1 90 ? -3.555 4.836 7.008 1 97.5 90 SER B O 1
ATOM 1837 N N . GLY B 1 91 ? -3.42 3.287 5.441 1 97.38 91 GLY B N 1
ATOM 1838 C CA . GLY B 1 91 ? -4.605 2.561 5.871 1 97.38 91 GLY B CA 1
ATOM 1839 C C . GLY B 1 91 ? -4.512 2.057 7.301 1 97.38 91 GLY B C 1
ATOM 1840 O O . GLY B 1 91 ? -5.406 2.305 8.109 1 97.38 91 GLY B O 1
ATOM 1841 N N . PRO B 1 92 ? -3.369 1.382 7.66 1 96.81 92 PRO B N 1
ATOM 1842 C CA . PRO B 1 92 ? -3.199 0.87 9.023 1 96.81 92 PRO B CA 1
ATOM 1843 C C . PRO B 1 92 ? -3.277 1.969 10.078 1 96.81 92 PRO B C 1
ATOM 1845 O O . PRO B 1 92 ? -3.844 1.756 11.156 1 96.81 92 PRO B O 1
ATOM 1848 N N . ARG B 1 93 ? -2.688 3.137 9.797 1 96.62 93 ARG B N 1
ATOM 1849 C CA . ARG B 1 93 ? -2.756 4.223 10.773 1 96.62 93 ARG B CA 1
ATOM 1850 C C . ARG B 1 93 ? -4.191 4.699 10.961 1 96.62 93 ARG B C 1
ATOM 1852 O O . ARG B 1 93 ? -4.605 5.02 12.078 1 96.62 93 ARG B O 1
ATOM 1859 N N . LEU B 1 94 ? -4.938 4.77 9.883 1 97.25 94 LEU B N 1
ATOM 1860 C CA . LEU B 1 94 ? -6.352 5.117 9.992 1 97.25 94 LEU B CA 1
ATOM 1861 C C . LEU B 1 94 ? -7.113 4.055 10.773 1 97.25 94 LEU B C 1
ATOM 1863 O O . LEU B 1 94 ? -7.93 4.379 11.641 1 97.25 94 LEU B O 1
ATOM 1867 N N . ASP B 1 95 ? -6.82 2.824 10.477 1 96.81 95 ASP B N 1
ATOM 1868 C CA . ASP B 1 95 ? -7.449 1.701 11.156 1 96.81 95 ASP B CA 1
ATOM 1869 C C . ASP B 1 95 ? -7.227 1.783 12.672 1 96.81 95 ASP B C 1
ATOM 1871 O O . ASP B 1 95 ? -8.156 1.592 13.453 1 96.81 95 ASP B O 1
ATOM 1875 N N . LYS B 1 96 ? -6.051 2.107 13.086 1 94.69 96 LYS B N 1
ATOM 1876 C CA . LYS B 1 96 ? -5.707 2.232 14.5 1 94.69 96 LYS B CA 1
ATOM 1877 C C . LYS B 1 96 ? -6.543 3.314 15.172 1 94.69 96 LYS B C 1
ATOM 1879 O O . LYS B 1 96 ? -6.816 3.232 16.375 1 94.69 96 LYS B O 1
ATOM 1884 N N . LYS B 1 97 ? -7.016 4.215 14.398 1 95.25 97 LYS B N 1
ATOM 1885 C CA . LYS B 1 97 ? -7.809 5.32 14.93 1 95.25 97 LYS B CA 1
ATOM 1886 C C . LYS B 1 97 ? -9.305 5.031 14.812 1 95.25 97 LYS B C 1
ATOM 1888 O O . LYS B 1 97 ? -10.133 5.906 15.078 1 95.25 97 LYS B O 1
ATOM 1893 N N . GLY B 1 98 ? -9.594 3.9 14.328 1 95.44 98 GLY B N 1
ATOM 1894 C CA . GLY B 1 98 ? -10.992 3.508 14.242 1 95.44 98 GLY B CA 1
ATOM 1895 C C . GLY B 1 98 ? -11.648 3.924 12.938 1 95.44 98 GLY B C 1
ATOM 1896 O O . GLY B 1 98 ? -12.867 3.867 12.805 1 95.44 98 GLY B O 1
ATOM 1897 N N . VAL B 1 99 ? -10.883 4.348 11.953 1 97.38 99 VAL B N 1
ATOM 1898 C CA . VAL B 1 99 ? -11.375 4.73 10.633 1 97.38 99 VAL B CA 1
ATOM 1899 C C . VAL B 1 99 ? -11.422 3.508 9.727 1 97.38 99 VAL B C 1
ATOM 1901 O O . VAL B 1 99 ? -10.5 2.691 9.719 1 97.38 99 VAL B O 1
ATOM 1904 N N . VAL B 1 100 ? -12.531 3.434 8.992 1 98 100 VAL B N 1
ATOM 1905 C CA . VAL B 1 100 ? -12.711 2.283 8.117 1 98 100 VAL B CA 1
ATOM 1906 C C . VAL B 1 100 ? -12.57 2.719 6.656 1 98 100 VAL B C 1
ATOM 1908 O O . VAL B 1 100 ? -12.805 3.881 6.324 1 98 100 VAL B O 1
ATOM 1911 N N . PHE B 1 101 ? -12.109 1.79 5.84 1 98.5 101 PHE B N 1
ATOM 1912 C CA . PHE B 1 101 ? -12.031 2.041 4.402 1 98.5 101 PHE B CA 1
ATOM 1913 C C . PHE B 1 101 ? -12.523 0.831 3.617 1 98.5 101 PHE B C 1
ATOM 1915 O O . PHE B 1 101 ? -12.43 -0.303 4.09 1 98.5 101 PHE B O 1
ATOM 1922 N N . GLU B 1 102 ? -13.016 1.138 2.453 1 98.06 102 GLU B N 1
ATOM 1923 C CA . GLU B 1 102 ? -13.57 0.111 1.574 1 98.06 102 GLU B CA 1
ATOM 1924 C C . GLU B 1 102 ? -13.18 0.36 0.12 1 98.06 102 GLU B C 1
ATOM 1926 O O . GLU B 1 102 ? -13.367 1.462 -0.399 1 98.06 102 GLU B O 1
ATOM 1931 N N . GLY B 1 103 ? -12.625 -0.658 -0.45 1 97.38 103 GLY B N 1
ATOM 1932 C CA . GLY B 1 103 ? -12.281 -0.588 -1.862 1 97.38 103 GLY B CA 1
ATOM 1933 C C . GLY B 1 103 ? -13.203 -1.422 -2.738 1 97.38 103 GLY B C 1
ATOM 1934 O O . GLY B 1 103 ? -13.672 -2.482 -2.32 1 97.38 103 GLY B O 1
ATOM 1935 N N . GLY B 1 104 ? -13.477 -1.034 -3.934 1 93 104 GLY B N 1
ATOM 1936 C CA . GLY B 1 104 ? -14.391 -1.521 -4.957 1 93 104 GLY B CA 1
ATOM 1937 C C . GLY B 1 104 ? -14.93 -0.421 -5.852 1 93 104 GLY B C 1
ATOM 1938 O O . GLY B 1 104 ? -15.891 0.262 -5.492 1 93 104 GLY B O 1
ATOM 1939 N N . LYS B 1 105 ? -14.414 -0.29 -7.055 1 90.06 105 LYS B N 1
ATOM 1940 C CA . LYS B 1 105 ? -14.711 0.842 -7.93 1 90.06 105 LYS B CA 1
ATOM 1941 C C . LYS B 1 105 ? -14.266 2.156 -7.297 1 90.06 105 LYS B C 1
ATOM 1943 O O . LYS B 1 105 ? -15.047 3.111 -7.223 1 90.06 105 LYS B O 1
ATOM 1948 N N . GLY B 1 106 ? -13.094 2.129 -6.805 1 93.38 106 GLY B N 1
ATOM 1949 C CA . GLY B 1 106 ? -12.539 3.207 -6 1 93.38 106 GLY B CA 1
ATOM 1950 C C . GLY B 1 106 ? -12.414 2.852 -4.531 1 93.38 106 GLY B C 1
ATOM 1951 O O . GLY B 1 106 ? -12.508 1.681 -4.16 1 93.38 106 GLY B O 1
ATOM 1952 N N . LEU B 1 107 ? -12.039 3.885 -3.668 1 97.81 107 LEU B N 1
ATOM 1953 C CA . LEU B 1 107 ? -11.852 3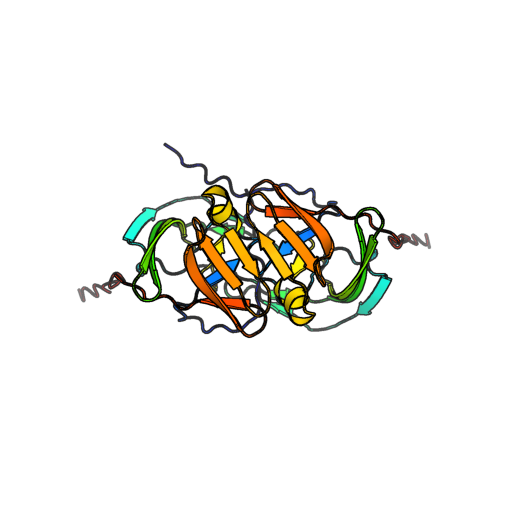.627 -2.246 1 97.81 107 LEU B CA 1
ATOM 1954 C C . LEU B 1 107 ? -12.492 4.723 -1.401 1 97.81 107 LEU B C 1
ATOM 1956 O O . LEU B 1 107 ? -12.266 5.91 -1.642 1 97.81 107 LEU B O 1
ATOM 1960 N N . CYS B 1 108 ? -13.352 4.293 -0.47 1 98.06 108 CYS B N 1
ATOM 1961 C CA . CYS B 1 108 ? -14.031 5.215 0.432 1 98.06 108 CYS B CA 1
ATOM 1962 C C . CYS B 1 108 ? -13.5 5.086 1.853 1 98.06 108 CYS B C 1
ATOM 1964 O O . CYS B 1 108 ? -13.305 3.973 2.348 1 98.06 108 CYS B O 1
ATOM 1966 N N . VAL B 1 109 ? -13.258 6.199 2.428 1 98.44 109 VAL B N 1
ATOM 1967 C CA . VAL B 1 109 ? -12.797 6.25 3.812 1 98.44 109 VAL B CA 1
ATOM 1968 C C . VAL B 1 109 ? -13.875 6.879 4.691 1 98.44 109 VAL B C 1
ATOM 1970 O O . VAL B 1 109 ? -14.375 7.969 4.391 1 98.44 109 VAL B O 1
ATOM 1973 N N . LYS B 1 110 ? -14.188 6.184 5.762 1 97.94 110 LYS B N 1
ATOM 1974 C CA . LYS B 1 110 ? -15.305 6.609 6.6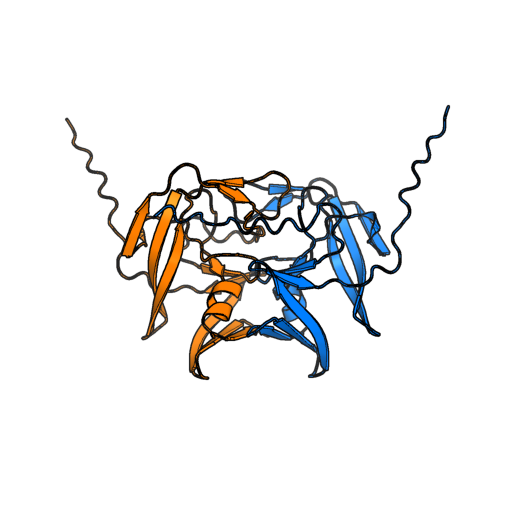02 1 97.94 110 LYS B CA 1
ATOM 1975 C C . LYS B 1 110 ? -14.938 6.551 8.078 1 97.94 110 LYS B C 1
ATOM 1977 O O . LYS B 1 110 ? -14.172 5.676 8.5 1 97.94 110 LYS B O 1
ATOM 1982 N N . GLU B 1 111 ? -15.445 7.422 8.836 1 97.25 111 GLU B N 1
ATOM 1983 C CA . GLU B 1 111 ? -15.383 7.422 10.297 1 97.25 111 GLU B CA 1
ATOM 1984 C C . GLU B 1 111 ? -16.781 7.562 10.906 1 97.25 111 GLU B C 1
ATOM 1986 O O . GLU B 1 111 ? -17.516 8.5 10.586 1 97.25 111 GLU B O 1
ATOM 1991 N N . ASN B 1 112 ? -17.156 6.605 11.734 1 95.56 112 ASN B N 1
ATOM 1992 C CA . ASN B 1 112 ? -18.484 6.605 12.344 1 95.56 112 ASN B CA 1
ATOM 1993 C C . ASN B 1 112 ? -19.578 6.77 11.297 1 95.56 112 ASN B C 1
ATOM 1995 O O . ASN B 1 112 ? -20.469 7.617 11.445 1 95.56 112 ASN B O 1
ATOM 1999 N N . GLY B 1 113 ? -19.391 6.074 10.172 1 94.5 113 GLY B N 1
ATOM 2000 C CA . GLY B 1 113 ? -20.406 6.039 9.133 1 94.5 113 GLY B CA 1
ATOM 2001 C C . GLY B 1 113 ? -20.375 7.254 8.219 1 94.5 113 GLY B C 1
ATOM 2002 O O . GLY B 1 113 ? -21.078 7.297 7.203 1 94.5 113 GLY B O 1
ATOM 2003 N N . GLN B 1 114 ? -19.594 8.203 8.555 1 96.44 114 GLN B N 1
ATOM 2004 C CA . GLN B 1 114 ? -19.5 9.422 7.754 1 96.44 114 GLN B CA 1
ATOM 2005 C C . GLN B 1 114 ? -18.328 9.352 6.781 1 96.44 114 GLN B C 1
ATOM 2007 O O . GLN B 1 114 ? -17.219 9 7.168 1 96.44 114 GLN B O 1
ATOM 2012 N N . LEU B 1 115 ? -18.609 9.703 5.555 1 97.12 115 LEU B N 1
ATOM 2013 C CA . LEU B 1 115 ? -17.578 9.727 4.527 1 97.12 115 LEU B CA 1
ATOM 2014 C C . LEU B 1 115 ? -16.562 10.828 4.805 1 97.12 115 LEU B C 1
ATOM 2016 O O . LEU B 1 115 ? -16.922 11.992 4.973 1 97.12 115 LEU B O 1
ATOM 2020 N N . LEU B 1 116 ? -15.336 10.445 4.922 1 97.81 116 LEU B N 1
ATOM 2021 C CA . LEU B 1 116 ? -14.266 11.422 5.066 1 97.81 116 LEU B CA 1
ATOM 2022 C C . LEU B 1 116 ? -13.766 11.883 3.701 1 97.81 116 LEU B C 1
ATOM 2024 O O . LEU B 1 116 ? -13.703 13.078 3.424 1 97.81 116 LEU B O 1
ATOM 2028 N N . PHE B 1 117 ? -13.43 10.922 2.846 1 97.75 117 PHE B N 1
ATOM 2029 C CA . PHE B 1 117 ? -13.023 11.227 1.479 1 97.75 117 PHE B CA 1
ATOM 2030 C C . PHE B 1 117 ? -13.07 9.977 0.608 1 97.75 117 PHE B C 1
ATOM 2032 O O . PHE B 1 117 ? -13.25 8.867 1.113 1 97.75 117 PHE B O 1
ATOM 2039 N N . LYS B 1 118 ? -13.008 10.227 -0.665 1 97.31 118 LYS B N 1
ATOM 2040 C CA . LYS B 1 118 ? -12.945 9.172 -1.671 1 97.31 118 LYS B CA 1
ATOM 2041 C C . LYS B 1 118 ? -11.656 9.266 -2.486 1 97.31 118 LYS B C 1
ATOM 2043 O O . LYS B 1 118 ? -11.242 10.367 -2.863 1 97.31 118 LYS B O 1
ATOM 2048 N N . ALA B 1 119 ? -11.008 8.148 -2.617 1 97.25 119 ALA B N 1
ATOM 2049 C CA . ALA B 1 119 ? -9.883 8.047 -3.547 1 97.25 119 ALA B CA 1
ATOM 2050 C C . ALA B 1 119 ? -10.305 7.359 -4.84 1 97.25 119 ALA B C 1
ATOM 2052 O O . ALA B 1 119 ? -11.078 6.402 -4.816 1 97.25 119 ALA B O 1
ATOM 2053 N N . PHE B 1 120 ? -9.766 7.801 -5.93 1 95.62 120 PHE B N 1
ATOM 2054 C CA . PHE B 1 120 ? -10.141 7.266 -7.234 1 95.62 120 PHE B CA 1
ATOM 2055 C C . PHE B 1 120 ? -9.031 6.402 -7.812 1 95.62 120 PHE B C 1
ATOM 2057 O O . PHE B 1 120 ? -7.848 6.738 -7.684 1 95.62 120 PHE B O 1
ATOM 2064 N N . LEU B 1 121 ? -9.484 5.34 -8.375 1 93.12 121 LEU B N 1
ATOM 2065 C CA . LEU B 1 121 ? -8.523 4.453 -9.008 1 93.12 121 LEU B CA 1
ATOM 2066 C C . LEU B 1 121 ? -8 5.055 -10.312 1 93.12 121 LEU B C 1
ATOM 2068 O O . LEU B 1 121 ? -8.773 5.27 -11.25 1 93.12 121 LEU B O 1
ATOM 2072 N N . ARG B 1 122 ? -6.762 5.406 -10.305 1 90.56 122 ARG B N 1
ATOM 2073 C CA . ARG B 1 122 ? -6.074 5.961 -11.469 1 90.56 122 ARG B CA 1
ATOM 2074 C C . ARG B 1 122 ? -4.754 5.242 -11.711 1 90.56 122 ARG B C 1
ATOM 2076 O O . ARG B 1 122 ? -3.871 5.238 -10.852 1 90.56 122 ARG B O 1
ATOM 2083 N N . ASP B 1 123 ? -4.633 4.629 -12.883 1 86.19 123 ASP B N 1
ATOM 2084 C CA . ASP B 1 123 ? -3.406 3.939 -13.273 1 86.19 123 ASP B CA 1
ATOM 2085 C C . ASP B 1 123 ? -2.979 2.932 -12.211 1 86.19 123 ASP B C 1
ATOM 2087 O O . ASP B 1 123 ? -1.808 2.889 -11.828 1 86.19 123 ASP B O 1
ATOM 2091 N N . GLY B 1 124 ? -3.9 2.326 -11.617 1 90.06 124 GLY B N 1
ATOM 2092 C CA . GLY B 1 124 ? -3.639 1.216 -10.719 1 90.06 124 GLY B CA 1
ATOM 2093 C C . GLY B 1 124 ? -3.396 1.655 -9.281 1 90.06 124 GLY B C 1
ATOM 2094 O O . GLY B 1 124 ? -2.961 0.859 -8.453 1 90.06 124 GLY B O 1
ATOM 2095 N N . LEU B 1 125 ? -3.699 2.969 -9.039 1 94 125 LEU B N 1
ATOM 2096 C CA . LEU B 1 125 ? -3.518 3.492 -7.688 1 94 125 LEU B CA 1
ATOM 2097 C C . LEU B 1 125 ? -4.773 4.219 -7.215 1 94 125 LEU B C 1
ATOM 2099 O O . LEU B 1 125 ? -5.523 4.762 -8.023 1 94 125 LEU B O 1
ATOM 2103 N N . TYR B 1 126 ? -5.027 4.168 -5.93 1 96.69 126 TYR B N 1
ATOM 2104 C CA . TYR B 1 126 ? -6.082 4.977 -5.332 1 96.69 126 TYR B CA 1
ATOM 2105 C C . TYR B 1 126 ? -5.566 6.363 -4.969 1 96.69 126 TYR B C 1
ATOM 2107 O O . TYR B 1 126 ? -4.863 6.527 -3.969 1 96.69 126 TYR B O 1
ATOM 2115 N N . VAL B 1 127 ? -6 7.328 -5.766 1 96.56 127 VAL B N 1
ATOM 2116 C CA . VAL B 1 127 ? -5.406 8.656 -5.66 1 96.56 127 VAL B CA 1
ATOM 2117 C C . VAL B 1 127 ? -6.449 9.648 -5.152 1 96.56 127 VAL B C 1
ATOM 2119 O O . VAL B 1 127 ? -7.617 9.586 -5.547 1 96.56 127 VAL B O 1
ATOM 2122 N N . VAL B 1 128 ? -6.004 10.523 -4.246 1 96.5 128 VAL B N 1
ATOM 2123 C CA . VAL B 1 128 ? -6.816 11.648 -3.816 1 96.5 128 VAL B CA 1
ATOM 2124 C C . VAL B 1 128 ? -6.027 12.945 -3.975 1 96.5 128 VAL B C 1
ATOM 2126 O O . VAL B 1 128 ? -4.801 12.953 -3.855 1 96.5 128 VAL B O 1
ATOM 2129 N N . ASN B 1 129 ? -6.711 13.992 -4.301 1 95 129 ASN B N 1
ATOM 2130 C CA . ASN B 1 129 ? -6.117 15.312 -4.465 1 95 129 ASN B CA 1
ATOM 2131 C C . ASN B 1 129 ? -6.707 16.312 -3.479 1 95 129 ASN B C 1
ATOM 2133 O O . ASN B 1 129 ? -7.582 17.109 -3.842 1 95 129 ASN B O 1
ATOM 2137 N N . PRO B 1 130 ? -6.223 16.281 -2.277 1 96.25 130 PRO B N 1
ATOM 2138 C CA . PRO B 1 130 ? -6.715 17.266 -1.312 1 96.25 130 PRO B CA 1
ATOM 2139 C C . PRO B 1 130 ? -6.18 18.672 -1.577 1 96.25 130 PRO B C 1
ATOM 2141 O O . PRO B 1 130 ? -5.188 18.828 -2.293 1 96.25 130 PRO B O 1
ATOM 2144 N N . ASN B 1 131 ? -6.879 19.656 -1.062 1 93.81 131 ASN B N 1
ATOM 2145 C CA . ASN B 1 131 ? -6.336 21 -1.044 1 93.81 131 ASN B CA 1
ATOM 2146 C C . ASN B 1 131 ? -5.344 21.188 0.101 1 93.81 131 ASN B C 1
ATOM 2148 O O . ASN B 1 131 ? -5.633 20.828 1.243 1 93.81 131 ASN B O 1
ATOM 2152 N N . ILE B 1 132 ? -4.207 21.781 -0.301 1 90.69 132 ILE B N 1
ATOM 2153 C CA . ILE B 1 132 ? -3.182 22.062 0.697 1 90.69 132 ILE B CA 1
ATOM 2154 C C . ILE B 1 132 ? -3.408 23.438 1.302 1 90.69 132 ILE B C 1
ATOM 2156 O O . ILE B 1 132 ? -3.512 24.438 0.576 1 90.69 132 ILE B O 1
ATOM 2160 N N . LEU B 1 133 ? -3.631 23.625 2.51 1 84.12 133 LEU B N 1
ATOM 2161 C CA . LEU B 1 133 ? -4.016 24.875 3.145 1 84.12 133 LEU B CA 1
ATOM 2162 C C . LEU B 1 133 ? -2.801 25.781 3.357 1 84.12 133 LEU B C 1
ATOM 2164 O O . LEU B 1 133 ? -2.859 26.984 3.098 1 84.12 133 LEU B O 1
ATOM 2168 N N . ASN B 1 134 ? -1.716 25.406 3.986 1 74.94 134 ASN B N 1
ATOM 2169 C CA . ASN B 1 134 ? -0.613 26.297 4.352 1 74.94 134 ASN B CA 1
ATOM 2170 C C . ASN B 1 134 ? 0.723 25.766 3.84 1 74.94 134 ASN B C 1
ATOM 2172 O O . ASN B 1 134 ? 1.383 24.969 4.516 1 74.94 134 ASN B O 1
ATOM 2176 N N . ARG B 1 135 ? 0.821 26.031 2.537 1 78.44 135 ARG B N 1
ATOM 2177 C CA . ARG B 1 135 ? 2.146 25.656 2.053 1 78.44 135 ARG B CA 1
ATOM 2178 C C . ARG B 1 135 ? 3.178 26.719 2.41 1 78.44 135 ARG B C 1
ATOM 2180 O O . ARG B 1 135 ? 2.988 27.906 2.111 1 78.44 135 ARG B O 1
ATOM 2187 N N . ARG B 1 136 ? 4.07 26.328 3.336 1 73.56 136 ARG B N 1
ATOM 2188 C CA . ARG B 1 136 ? 5.113 27.266 3.758 1 73.56 136 ARG B CA 1
ATOM 2189 C C . ARG B 1 136 ? 6.031 27.625 2.594 1 73.56 136 ARG B C 1
ATOM 2191 O O . ARG B 1 136 ? 6.348 26.781 1.76 1 73.56 136 ARG B O 1
ATOM 2198 N N . LYS B 1 137 ? 5.973 28.984 2.236 1 60.31 137 LYS B N 1
ATOM 2199 C CA . LYS B 1 137 ? 6.852 29.5 1.194 1 60.31 137 LYS B CA 1
ATOM 2200 C C . LYS B 1 137 ? 8.32 29.266 1.543 1 60.31 137 LYS B C 1
ATOM 2202 O O . LYS B 1 137 ? 8.758 29.562 2.654 1 60.31 137 LYS B O 1
ATOM 2207 N N . VAL B 1 138 ? 8.883 28.172 1.127 1 52.03 138 VAL B N 1
ATOM 2208 C CA . VAL B 1 138 ? 10.328 28.062 1.314 1 52.03 138 VAL B CA 1
ATOM 2209 C C . VAL B 1 138 ? 11.008 29.328 0.81 1 52.03 138 VAL B C 1
ATOM 2211 O O . VAL B 1 138 ? 10.93 29.656 -0.377 1 52.03 138 VAL B O 1
ATOM 2214 N N . GLY B 1 139 ? 10.844 30.422 1.463 1 43.53 139 GLY B N 1
ATOM 2215 C CA . GLY B 1 139 ? 11.555 31.641 1.082 1 43.53 139 GLY B CA 1
ATOM 2216 C C . GLY B 1 139 ? 13.023 31.391 0.775 1 43.53 139 GLY B C 1
ATOM 2217 O O . GLY B 1 139 ? 13.734 30.781 1.568 1 43.53 139 GLY B O 1
ATOM 2218 N N . PHE B 1 140 ? 13.391 31.156 -0.5 1 42.53 140 PHE B N 1
ATOM 2219 C CA . PHE B 1 140 ? 14.766 31.375 -0.94 1 42.53 140 PHE B CA 1
ATOM 2220 C C . PHE B 1 140 ? 15.289 32.719 -0.464 1 42.53 140 PHE B C 1
ATOM 2222 O O . PHE B 1 140 ? 14.82 33.781 -0.919 1 42.53 140 PHE B O 1
ATOM 2229 N N . ASN B 1 141 ? 15.531 32.875 0.774 1 37.72 141 ASN B N 1
ATOM 2230 C CA . ASN B 1 141 ? 16.266 34.094 1.092 1 37.72 141 ASN B CA 1
ATOM 2231 C C . ASN B 1 141 ? 17.594 34.156 0.362 1 37.72 141 ASN B C 1
ATOM 2233 O O . ASN B 1 141 ? 18.516 33.375 0.661 1 37.72 141 ASN B O 1
ATOM 2237 N N . ALA B 1 142 ? 17.703 34.312 -0.966 1 35.25 142 ALA B N 1
ATOM 2238 C CA . ALA B 1 142 ? 18.875 34.812 -1.694 1 35.25 142 ALA B CA 1
ATOM 2239 C C . ALA B 1 142 ? 19.406 36.094 -1.091 1 35.25 142 ALA B C 1
ATOM 2241 O O . ALA B 1 142 ? 18.781 37.156 -1.229 1 35.25 142 ALA B O 1
ATOM 2242 N N . ASN B 1 143 ? 19.781 36.094 0.15 1 32.06 143 ASN B N 1
ATOM 2243 C CA . ASN B 1 143 ? 20.625 37.25 0.476 1 32.06 143 ASN B CA 1
ATOM 2244 C C . ASN B 1 143 ? 21.828 37.344 -0.448 1 32.06 143 ASN B C 1
ATOM 2246 O O . ASN B 1 143 ? 22.641 36.406 -0.512 1 32.06 143 ASN B O 1
ATOM 2250 N N . SER B 1 144 ? 21.578 37.844 -1.605 1 31.44 144 SER B N 1
ATOM 2251 C CA . SER B 1 144 ? 22.641 38.5 -2.373 1 31.44 144 SER B CA 1
ATOM 2252 C C . SER B 1 144 ? 23.562 39.312 -1.468 1 31.44 144 SER B C 1
ATOM 2254 O O . SER B 1 144 ? 23.141 40.312 -0.882 1 31.44 144 SER B O 1
ATOM 2256 N N . VAL B 1 145 ? 24.312 38.594 -0.635 1 26.31 145 VAL B N 1
ATOM 2257 C CA . VAL B 1 145 ? 25.516 39.344 -0.276 1 26.31 145 VAL B CA 1
ATOM 2258 C C . VAL B 1 145 ? 26.438 39.469 -1.488 1 26.31 145 VAL B C 1
ATOM 2260 O O . VAL B 1 145 ? 26.453 38.594 -2.352 1 26.31 145 VAL B O 1
#

pLDDT: mean 85.03, std 22.59, range [17.64, 98.5]

Nearest PDB structures (foldseek):
  3nr6-assembly1_A  TM=5.871E-01  e=1.459E-03  Xenotropic MuLV-related virus VP62
  7bgu-assembly2_D  TM=5.740E-01  e=2.892E-01  Mason-Pfizer monkey virus
  6w6r-assembly1_A  TM=5.777E-01  e=8.430E-01  Human T-cell leukemia virus type I
  5vaf-assembly1_A  TM=5.803E-01  e=4.725E+00  Streptococcus gordonii
  3nr6-assembly1_A  TM=5.869E-01  e=1.421E-03  Xenotropic MuLV-related virus VP62

Sequence (290 aa):
MSYLIQACSSEVSKASDAWVFDTAASHHFCKDKSIFNEYVPISDEKITVAVEEVTIPIEGNGIVNLRFGHRILKFGEVMHSSKLSRNLISGPRLDKKGVVFEGGKGLCVKENGQLLFKAFLRDGLYVVNPNILNRRKVGFNANSVMSYLIQACSSEVSKASDAWVFDTAASHHFCKDKSIFNEYVPISDEKITVAVEEVTIPIEGNGIVNLRFGHRILKFGEVMHSSKLSRNLISGPRLDKKGVVFEGGKGLCVKENGQLLFKAFLRDGLYVVNPNILNRRKVGFNANSV

InterPro domains:
  IPR054722 Retrovirus-related Pol polyprotein from transposon TNT 1-94-like, beta-barrel domain [PF22936] (19-99)

Radius of gyration: 19.56 Å; Cα contacts (8 Å, |Δi|>4): 763; chains: 2; bounding box: 52×72×44 Å

Solvent-accessible surface area (backbone atoms only — not comparable to full-atom values): 14971 Å² total; per-residue (Å²): 134,81,75,70,71,68,19,29,47,60,75,60,54,84,88,49,75,43,31,32,45,19,28,28,21,54,44,30,34,36,34,58,75,41,48,42,75,38,79,45,81,40,78,94,40,68,45,35,33,39,35,58,95,40,67,46,61,34,49,24,36,26,30,36,56,38,28,45,90,92,43,75,44,80,39,67,67,25,34,27,22,78,56,35,54,52,26,34,42,18,43,40,51,38,25,76,72,64,28,31,36,39,38,53,89,31,34,43,32,28,47,93,86,38,77,62,49,64,25,41,68,52,71,39,26,30,39,32,73,50,46,77,77,58,64,52,74,78,69,79,75,73,72,80,119,38,37,30,22,47,52,26,38,55,55,86,59,62,78,91,52,74,42,30,34,46,19,29,40,23,45,43,29,34,36,33,58,75,42,50,41,75,38,78,44,80,40,79,96,40,58,30,18,34,41,35,58,96,41,66,46,60,34,49,25,36,26,30,35,54,39,27,44,89,92,42,75,45,80,40,68,67,26,34,27,23,76,55,33,47,53,26,34,43,17,42,39,50,38,27,76,71,63,27,30,36,38,37,54,90,31,34,41,32,28,45,93,88,37,78,62,49,66,25,41,67,51,80,38,26,30,38,33,74,51,48,75,76,57,65,52,75,77,70,78,78,73,71,80,119

Secondary structure (DSSP, 8-state):
-------------TT---EEEETT-SS-EES-GGG-SEEEEEEEEEEE-SBTT-EEEEEEEEEEEEEETTEEEEEEEEEE-TTBSSEEEEHHHHHHTT-EEEESSSEEEEETTEEEEEEEEETTEEEE-PEES------------/-------------TT---EEEETT-SS-EES-GGG-SEEEEEEEEEEE-SBTT-EEEEEEEEEEEEEETTEEEEEEEEEE-TTBSSEEEEHHHHHHTT-EEEESSSEEEEETTEEEEEEEEETTEEEE-PEES------------